Protein AF-S0FPJ9-F1 (afdb_monomer_lite)

Structure (mmCIF, N/CA/C/O backbone):
data_AF-S0FPJ9-F1
#
_entry.id   AF-S0FPJ9-F1
#
loop_
_atom_site.group_PDB
_atom_site.id
_atom_site.type_symbol
_atom_site.label_atom_id
_atom_site.label_alt_id
_atom_site.label_comp_id
_atom_site.label_asym_id
_atom_site.label_entity_id
_atom_site.label_seq_id
_atom_site.pdbx_PDB_ins_code
_atom_site.Cartn_x
_atom_site.Cartn_y
_atom_site.Cartn_z
_atom_site.occupancy
_atom_site.B_iso_or_equiv
_atom_site.auth_seq_id
_atom_site.auth_comp_id
_atom_site.auth_asym_id
_atom_site.auth_atom_id
_atom_site.pdbx_PDB_model_num
ATOM 1 N N . ARG A 1 1 ? 15.815 -0.126 -10.122 1.00 85.94 1 ARG A N 1
ATOM 2 C CA . ARG A 1 1 ? 17.020 -0.780 -10.699 1.00 85.94 1 ARG A CA 1
ATOM 3 C C . ARG A 1 1 ? 17.253 -2.158 -10.065 1.00 85.94 1 ARG A C 1
ATOM 5 O O . ARG A 1 1 ? 18.288 -2.383 -9.456 1.00 85.94 1 ARG A O 1
ATOM 12 N N . PHE A 1 2 ? 16.293 -3.081 -10.162 1.00 87.12 2 PHE A N 1
ATOM 13 C CA . PHE A 1 2 ? 16.368 -4.332 -9.394 1.00 87.12 2 PHE A CA 1
ATOM 14 C C . PHE A 1 2 ? 17.551 -5.227 -9.775 1.00 87.12 2 PHE A C 1
ATOM 16 O O . PHE A 1 2 ? 18.169 -5.790 -8.880 1.00 87.12 2 PHE A O 1
ATOM 23 N N . ASP A 1 3 ? 17.928 -5.298 -11.054 1.00 86.50 3 ASP A N 1
ATOM 24 C CA . ASP A 1 3 ? 19.054 -6.132 -11.501 1.00 86.50 3 ASP A CA 1
ATOM 25 C C . ASP A 1 3 ? 20.390 -5.681 -10.903 1.00 86.50 3 ASP A C 1
ATOM 27 O O . ASP A 1 3 ? 21.065 -6.471 -10.243 1.00 86.50 3 ASP A O 1
ATOM 31 N N . ASP A 1 4 ? 20.720 -4.391 -11.040 1.00 86.88 4 ASP A N 1
ATOM 32 C CA . ASP A 1 4 ? 21.926 -3.815 -10.434 1.00 86.88 4 ASP A CA 1
ATOM 33 C C . ASP A 1 4 ? 21.906 -3.990 -8.904 1.00 86.88 4 ASP A C 1
ATOM 35 O O . ASP A 1 4 ? 22.907 -4.377 -8.302 1.00 86.88 4 ASP A O 1
ATOM 39 N N . SER A 1 5 ? 20.759 -3.738 -8.257 1.00 90.38 5 SER A N 1
ATOM 40 C CA . SER A 1 5 ? 20.622 -3.892 -6.805 1.00 90.38 5 SER A CA 1
ATOM 41 C C . SER A 1 5 ? 20.847 -5.337 -6.359 1.00 90.38 5 SER A C 1
ATOM 43 O O . SER A 1 5 ? 21.594 -5.559 -5.408 1.00 90.38 5 SER A O 1
ATOM 45 N N . LYS A 1 6 ? 20.266 -6.329 -7.047 1.00 91.06 6 LYS A N 1
ATOM 46 C CA . LYS A 1 6 ? 20.483 -7.753 -6.741 1.00 91.06 6 LYS A CA 1
ATOM 47 C C . LYS A 1 6 ? 21.950 -8.127 -6.860 1.00 91.06 6 LYS A C 1
ATOM 49 O O . LYS A 1 6 ? 22.464 -8.803 -5.969 1.00 91.06 6 LYS A O 1
ATOM 54 N N . GLU A 1 7 ? 22.617 -7.696 -7.929 1.00 88.88 7 GLU A N 1
ATOM 55 C CA . GLU A 1 7 ? 24.038 -7.973 -8.142 1.00 88.88 7 GLU A CA 1
ATOM 56 C C . GLU A 1 7 ? 24.876 -7.422 -6.980 1.00 88.88 7 GLU A C 1
ATOM 58 O O . GLU A 1 7 ? 25.630 -8.166 -6.348 1.00 88.88 7 GLU A O 1
ATOM 63 N N . GLN A 1 8 ? 24.687 -6.144 -6.639 1.00 89.38 8 GLN A N 1
ATOM 64 C CA . GLN A 1 8 ? 25.440 -5.486 -5.570 1.00 89.38 8 GLN A CA 1
ATOM 65 C C . GLN A 1 8 ? 25.168 -6.110 -4.196 1.00 89.38 8 GLN A C 1
ATOM 67 O O . GLN A 1 8 ? 26.111 -6.413 -3.466 1.00 89.38 8 GLN A O 1
ATOM 72 N N . LEU A 1 9 ? 23.902 -6.364 -3.852 1.00 90.00 9 LEU A N 1
ATOM 73 C CA . LEU A 1 9 ? 23.528 -6.959 -2.564 1.00 90.00 9 LEU A CA 1
ATOM 74 C C . LEU A 1 9 ? 24.013 -8.407 -2.442 1.00 90.00 9 LEU A C 1
ATOM 76 O O . LEU A 1 9 ? 24.530 -8.804 -1.399 1.00 90.00 9 LEU A O 1
ATOM 80 N N . THR A 1 10 ? 23.921 -9.187 -3.518 1.00 87.94 10 THR A N 1
ATOM 81 C CA . THR A 1 10 ? 24.431 -10.564 -3.535 1.00 87.94 10 THR A CA 1
ATOM 82 C C . THR A 1 10 ? 25.951 -10.585 -3.387 1.00 87.94 10 THR A C 1
ATOM 84 O O . THR A 1 10 ? 26.489 -11.404 -2.640 1.00 87.94 10 THR A O 1
ATOM 87 N N . ASN A 1 11 ? 26.661 -9.679 -4.065 1.00 88.12 11 ASN A N 1
ATOM 88 C CA . ASN A 1 11 ? 28.111 -9.557 -3.935 1.00 88.12 11 ASN A CA 1
ATOM 89 C C . ASN A 1 11 ? 28.515 -9.101 -2.528 1.00 88.12 11 ASN A C 1
ATOM 91 O O . ASN A 1 11 ? 29.448 -9.670 -1.960 1.00 88.12 11 ASN A O 1
ATOM 95 N N . LEU A 1 12 ? 27.780 -8.154 -1.936 1.00 87.56 12 LEU A N 1
ATOM 96 C CA . LEU A 1 12 ? 27.973 -7.712 -0.554 1.00 87.56 12 LEU A CA 1
ATOM 97 C C . LEU A 1 12 ? 27.870 -8.889 0.425 1.00 87.56 12 LEU A C 1
ATOM 99 O O . LEU A 1 12 ? 28.758 -9.069 1.257 1.00 87.56 12 LEU A O 1
ATOM 103 N N . LEU A 1 13 ? 26.841 -9.731 0.282 1.00 87.06 13 LEU A N 1
ATOM 104 C CA . LEU A 1 13 ? 26.655 -10.920 1.119 1.00 87.06 13 LEU A CA 1
ATOM 105 C C . LEU A 1 13 ? 27.760 -11.966 0.904 1.00 87.06 13 LEU A C 1
ATOM 107 O O . LEU A 1 13 ? 28.307 -12.492 1.873 1.00 87.06 13 LEU A O 1
ATOM 111 N N . LYS A 1 14 ? 28.161 -12.227 -0.348 1.00 86.94 14 LYS A N 1
ATOM 112 C CA . LYS A 1 14 ? 29.269 -13.151 -0.674 1.00 86.94 14 LYS A CA 1
ATOM 113 C C . LYS A 1 14 ? 30.615 -12.681 -0.125 1.00 86.94 14 LYS A C 1
ATOM 115 O O . LYS A 1 14 ? 31.466 -13.494 0.224 1.00 86.94 14 LYS A O 1
ATOM 120 N N . MET A 1 15 ? 30.826 -11.369 -0.080 1.00 85.75 15 MET A N 1
ATOM 121 C CA . MET A 1 15 ? 32.087 -10.746 0.317 1.00 85.75 15 MET A CA 1
ATOM 122 C C . MET A 1 15 ? 32.017 -10.145 1.722 1.00 85.75 15 MET A C 1
ATOM 124 O O . MET A 1 15 ? 32.884 -9.353 2.077 1.00 85.75 15 MET A O 1
ATOM 128 N N . LYS A 1 16 ? 31.035 -10.542 2.538 1.00 80.44 16 LYS A N 1
ATOM 129 C CA . LYS A 1 16 ? 30.764 -9.977 3.866 1.00 80.44 16 LYS A CA 1
ATOM 130 C C . LYS A 1 16 ? 32.000 -9.875 4.765 1.00 80.44 16 LYS A C 1
ATOM 132 O O . LYS A 1 16 ? 32.206 -8.849 5.401 1.00 80.44 16 LYS A O 1
ATOM 137 N N . ASN A 1 17 ? 32.882 -10.875 4.732 1.00 80.38 17 ASN A N 1
ATOM 138 C CA . ASN A 1 17 ? 34.133 -10.890 5.505 1.00 80.38 17 ASN A CA 1
ATOM 139 C C . ASN A 1 17 ? 35.120 -9.769 5.129 1.00 80.38 17 ASN A C 1
ATOM 141 O O . ASN A 1 17 ? 36.056 -9.511 5.876 1.00 80.38 17 ASN A O 1
ATOM 145 N N . LYS A 1 18 ? 34.951 -9.116 3.972 1.00 81.31 18 LYS A N 1
ATOM 146 C CA . LYS A 1 18 ? 35.754 -7.954 3.558 1.00 81.31 18 LYS A CA 1
ATOM 147 C C . LYS A 1 18 ? 35.221 -6.635 4.119 1.00 81.31 18 LYS A C 1
ATOM 149 O O . LYS A 1 18 ? 35.935 -5.638 4.086 1.00 81.31 18 LYS A O 1
ATOM 154 N N . TYR A 1 19 ? 33.993 -6.622 4.630 1.00 74.62 19 TYR A N 1
ATOM 155 C CA . TYR A 1 19 ? 33.315 -5.437 5.144 1.00 74.62 19 TYR A CA 1
ATOM 156 C C . TYR A 1 19 ? 33.194 -5.524 6.668 1.00 74.62 19 TYR A C 1
ATOM 158 O O . TYR A 1 19 ? 32.099 -5.611 7.207 1.00 74.62 19 TYR A O 1
ATOM 166 N N . THR A 1 20 ? 34.332 -5.541 7.369 1.00 67.31 20 THR A N 1
ATOM 167 C CA . THR A 1 20 ? 34.390 -5.666 8.841 1.00 67.31 20 THR A CA 1
ATOM 168 C C . THR A 1 20 ? 34.257 -4.335 9.579 1.00 67.31 20 THR A C 1
ATOM 170 O O . THR A 1 20 ? 34.051 -4.323 10.789 1.00 67.31 20 THR A O 1
ATOM 173 N N . ASN A 1 21 ? 34.403 -3.213 8.869 1.00 68.75 21 ASN A N 1
ATOM 174 C CA . ASN A 1 21 ? 34.323 -1.871 9.436 1.00 68.75 21 ASN A CA 1
ATOM 175 C C . ASN A 1 21 ? 32.961 -1.265 9.090 1.00 68.75 21 ASN A C 1
ATOM 177 O O . ASN A 1 21 ? 32.710 -0.904 7.939 1.00 68.75 21 ASN A O 1
ATOM 181 N N . PHE A 1 22 ? 32.084 -1.157 10.084 1.00 65.31 22 PHE A N 1
ATOM 182 C CA . PHE A 1 22 ? 30.725 -0.646 9.914 1.00 65.31 22 PHE A CA 1
ATOM 183 C C . PHE A 1 22 ? 30.624 0.784 10.452 1.00 65.31 22 PHE A C 1
ATOM 185 O O . PHE A 1 22 ? 31.100 1.072 11.545 1.00 65.31 22 PHE A O 1
ATOM 192 N N . VAL A 1 23 ? 29.970 1.676 9.703 1.00 62.06 23 VAL A N 1
ATOM 193 C CA . VAL A 1 23 ? 29.771 3.084 10.110 1.00 62.06 23 VAL A CA 1
ATOM 194 C C . VAL A 1 23 ? 28.515 3.268 10.977 1.00 62.06 23 VAL A C 1
ATOM 196 O O . VAL A 1 23 ? 28.443 4.217 11.748 1.00 62.06 23 VAL A O 1
ATOM 199 N N . LYS A 1 24 ? 27.514 2.378 10.862 1.00 60.44 24 LYS A N 1
ATOM 200 C CA . LYS A 1 24 ? 26.220 2.501 11.567 1.00 60.44 24 LYS A CA 1
ATOM 201 C C . LYS A 1 24 ? 25.949 1.384 12.576 1.00 60.44 24 LYS A C 1
ATOM 203 O O . LYS A 1 24 ? 25.737 1.669 13.744 1.00 60.44 24 LYS A O 1
ATOM 208 N N . SER A 1 25 ? 25.914 0.131 12.132 1.00 66.62 25 SER A N 1
ATOM 209 C CA . SER A 1 25 ? 25.712 -1.043 12.991 1.00 66.62 25 SER A CA 1
ATOM 210 C C . SER A 1 25 ? 26.275 -2.280 12.293 1.00 66.62 25 SER A C 1
ATOM 212 O O . SER A 1 25 ? 26.217 -2.364 11.062 1.00 66.62 25 SER A O 1
ATOM 214 N N . SER A 1 26 ? 26.799 -3.227 13.071 1.00 61.84 26 SER A N 1
ATOM 215 C CA . SER A 1 26 ? 27.204 -4.559 12.603 1.00 61.84 26 SER A CA 1
ATOM 216 C C . SER A 1 26 ? 26.062 -5.310 11.920 1.00 61.84 26 SER A C 1
ATOM 218 O O . SER A 1 26 ? 26.280 -6.022 10.942 1.00 61.84 26 SER A O 1
ATOM 220 N N . ASP A 1 27 ? 24.832 -5.086 12.381 1.00 66.56 27 ASP A N 1
ATOM 221 C CA . ASP A 1 27 ? 23.659 -5.860 11.965 1.00 66.56 27 ASP A CA 1
ATOM 222 C C . ASP A 1 27 ? 23.122 -5.382 10.611 1.00 66.56 27 ASP A C 1
ATOM 224 O O . ASP A 1 27 ? 22.272 -6.023 9.994 1.00 66.56 27 ASP A O 1
ATOM 228 N N . PHE A 1 28 ? 23.649 -4.262 10.101 1.00 76.75 28 PHE A N 1
ATOM 229 C CA . PHE A 1 28 ? 23.242 -3.706 8.817 1.00 76.75 28 PHE A CA 1
ATOM 230 C C . PHE A 1 28 ? 23.439 -4.712 7.677 1.00 76.75 28 PHE A C 1
ATOM 232 O O . PHE A 1 28 ? 22.549 -4.845 6.845 1.00 76.75 28 PHE A O 1
ATOM 239 N N . ILE A 1 29 ? 24.555 -5.454 7.650 1.00 79.25 29 ILE A N 1
ATOM 240 C CA . ILE A 1 29 ? 24.802 -6.457 6.596 1.00 79.25 29 ILE A CA 1
ATOM 241 C C . ILE A 1 29 ? 23.935 -7.714 6.786 1.00 79.25 29 ILE A C 1
ATOM 243 O O . ILE A 1 29 ? 23.590 -8.368 5.805 1.00 79.25 29 ILE A O 1
ATOM 247 N N . GLU A 1 30 ? 23.549 -8.034 8.020 1.00 80.25 30 GLU A N 1
ATOM 248 C CA . GLU A 1 30 ? 22.731 -9.215 8.342 1.00 80.25 30 GLU A CA 1
ATOM 249 C C . GLU A 1 30 ? 21.243 -9.012 8.058 1.00 80.25 30 GLU A C 1
ATOM 251 O O . GLU A 1 30 ? 20.513 -9.976 7.843 1.00 80.25 30 GLU A O 1
ATOM 256 N N . LEU A 1 31 ? 20.780 -7.760 8.057 1.00 86.88 31 LEU A N 1
ATOM 257 C CA . LEU A 1 31 ? 19.359 -7.436 7.949 1.00 86.88 31 LEU A CA 1
ATOM 258 C C . LEU A 1 31 ? 19.025 -6.760 6.619 1.00 86.88 31 LEU A C 1
ATOM 260 O O . LEU A 1 31 ? 18.153 -7.221 5.882 1.00 86.88 31 LEU A O 1
ATOM 264 N N . TYR A 1 32 ? 19.721 -5.670 6.284 1.00 88.94 32 TYR A N 1
ATOM 265 C CA . TYR A 1 32 ? 19.311 -4.793 5.187 1.00 88.94 32 TYR A CA 1
ATOM 266 C C . TYR A 1 32 ? 19.388 -5.463 3.803 1.00 88.94 32 TYR A C 1
ATOM 268 O O . TYR A 1 32 ? 18.401 -5.388 3.068 1.00 88.94 32 TYR A O 1
ATOM 276 N N . PRO A 1 33 ? 20.477 -6.168 3.427 1.00 91.50 33 PRO A N 1
ATOM 277 C CA . PRO A 1 33 ? 20.543 -6.835 2.131 1.00 91.50 33 PRO A CA 1
ATOM 278 C C . PRO A 1 33 ? 19.451 -7.881 1.947 1.00 91.50 33 PRO A C 1
ATOM 280 O O . PRO A 1 33 ? 18.825 -7.916 0.892 1.00 91.50 33 PRO A O 1
ATOM 283 N N . TYR A 1 34 ? 19.187 -8.690 2.975 1.00 94.38 34 TYR A N 1
ATOM 284 C CA . TYR A 1 34 ? 18.140 -9.707 2.927 1.00 94.38 34 TYR A CA 1
ATOM 285 C C . TYR A 1 34 ? 16.752 -9.076 2.837 1.00 94.38 34 TYR A C 1
ATOM 287 O O . TYR A 1 34 ? 15.960 -9.502 2.005 1.00 94.38 34 TYR A O 1
ATOM 295 N N . MET A 1 35 ? 16.468 -8.013 3.597 1.00 94.69 35 MET A N 1
ATOM 296 C CA . MET A 1 35 ? 15.201 -7.283 3.477 1.00 94.69 35 MET A CA 1
ATOM 297 C C . MET A 1 35 ? 14.961 -6.802 2.040 1.00 94.69 35 MET A C 1
ATOM 299 O O . MET A 1 35 ? 13.911 -7.066 1.455 1.00 94.69 35 MET A O 1
ATOM 303 N N . VAL A 1 36 ? 15.948 -6.122 1.448 1.00 94.12 36 VAL A N 1
ATOM 304 C CA . VAL A 1 36 ? 15.812 -5.565 0.095 1.00 94.12 36 VAL A CA 1
ATOM 305 C C . VAL A 1 36 ? 15.731 -6.672 -0.957 1.00 94.12 36 VAL A C 1
ATOM 307 O O . VAL A 1 36 ? 14.909 -6.581 -1.866 1.00 94.12 36 VAL A O 1
ATOM 310 N N . LEU A 1 37 ? 16.530 -7.737 -0.835 1.00 95.38 37 LEU A N 1
ATOM 311 C CA . LEU A 1 37 ? 16.436 -8.898 -1.724 1.00 95.38 37 LEU A CA 1
ATOM 312 C C . LEU A 1 37 ? 15.064 -9.572 -1.627 1.00 95.38 37 LEU A C 1
ATOM 314 O O . LEU A 1 37 ? 14.504 -9.925 -2.660 1.00 95.38 37 LEU A O 1
ATOM 318 N N . GLY A 1 38 ? 14.506 -9.700 -0.420 1.00 96.06 38 GLY A N 1
ATOM 319 C CA . GLY A 1 38 ? 13.158 -10.223 -0.204 1.00 96.06 38 GLY A CA 1
ATOM 320 C C . GLY A 1 38 ? 12.105 -9.434 -0.980 1.00 96.06 38 GLY A C 1
ATOM 321 O O . GLY A 1 38 ? 11.356 -10.022 -1.755 1.00 96.06 38 GLY A O 1
ATOM 322 N N . LEU A 1 39 ? 12.127 -8.103 -0.858 1.00 95.06 39 LEU A N 1
ATOM 323 C CA . LEU A 1 39 ? 11.220 -7.204 -1.584 1.00 95.06 39 LEU A CA 1
ATOM 324 C C . LEU A 1 39 ? 11.393 -7.292 -3.108 1.00 95.06 39 LEU A C 1
ATOM 326 O O . LEU A 1 39 ? 10.408 -7.261 -3.845 1.00 95.06 39 LEU A O 1
ATOM 330 N N . ILE A 1 40 ? 12.634 -7.401 -3.597 1.00 94.06 40 ILE A N 1
ATOM 331 C CA . ILE A 1 40 ? 12.892 -7.554 -5.035 1.00 94.06 40 ILE A CA 1
ATOM 332 C C . ILE A 1 40 ? 12.321 -8.883 -5.540 1.00 94.06 40 ILE A C 1
ATOM 334 O O . ILE A 1 40 ? 11.598 -8.889 -6.534 1.00 94.06 40 ILE A O 1
ATOM 338 N N . TYR A 1 41 ? 12.610 -9.996 -4.860 1.00 95.19 41 TYR A N 1
ATOM 339 C CA . TYR A 1 41 ? 12.111 -11.310 -5.268 1.00 95.19 41 TYR A CA 1
ATOM 340 C C . TYR A 1 41 ? 10.586 -11.405 -5.186 1.00 95.19 41 TYR A C 1
ATOM 342 O O . TYR A 1 41 ? 9.977 -12.010 -6.064 1.00 95.19 41 TYR A O 1
ATOM 350 N N . GLU A 1 42 ? 9.959 -10.759 -4.200 1.00 93.25 42 GLU A N 1
ATOM 351 C CA . GLU A 1 42 ? 8.500 -10.664 -4.117 1.00 93.25 42 GLU A CA 1
ATOM 352 C C . GLU A 1 42 ? 7.921 -9.941 -5.340 1.00 93.25 42 GLU A C 1
ATOM 354 O O . GLU A 1 42 ? 6.993 -10.442 -5.976 1.00 93.25 42 GLU A O 1
ATOM 359 N N . LYS A 1 43 ? 8.500 -8.795 -5.725 1.00 88.31 43 LYS A N 1
ATOM 360 C CA . LYS A 1 43 ? 8.082 -8.060 -6.930 1.00 88.31 43 LYS A CA 1
ATOM 361 C C . LYS A 1 43 ? 8.267 -8.878 -8.209 1.00 88.31 43 LYS A C 1
ATOM 363 O O . LYS A 1 43 ? 7.442 -8.773 -9.111 1.00 88.31 43 LYS A O 1
ATOM 368 N N . GLU A 1 44 ? 9.303 -9.709 -8.269 1.00 88.12 44 GLU A N 1
ATOM 369 C CA . GLU A 1 44 ? 9.586 -10.624 -9.384 1.00 88.12 44 GLU A CA 1
ATOM 370 C C . GLU A 1 44 ? 8.770 -11.931 -9.342 1.00 88.12 44 GLU A C 1
ATOM 372 O O . GLU A 1 44 ? 8.967 -12.791 -10.197 1.00 88.12 44 GLU A O 1
ATOM 377 N N . GLN A 1 45 ? 7.849 -12.085 -8.380 1.00 90.38 45 GLN A N 1
ATOM 378 C CA . GLN A 1 45 ? 7.036 -13.292 -8.161 1.00 90.38 45 GLN A CA 1
ATOM 379 C C . GLN A 1 45 ? 7.840 -14.557 -7.793 1.00 90.38 45 GLN A C 1
ATOM 381 O O . GLN A 1 45 ? 7.293 -15.660 -7.772 1.00 90.38 45 GLN A O 1
ATOM 386 N N . ASP A 1 46 ? 9.116 -14.424 -7.417 1.00 94.44 46 ASP A N 1
ATOM 387 C CA . ASP A 1 46 ? 9.912 -15.514 -6.835 1.00 94.44 46 ASP A CA 1
ATOM 388 C C . ASP A 1 46 ? 9.641 -15.594 -5.321 1.00 94.44 46 ASP A C 1
ATOM 390 O O . ASP A 1 46 ? 10.466 -15.236 -4.471 1.00 94.44 46 ASP A O 1
ATOM 394 N N . LEU A 1 47 ? 8.424 -16.033 -4.981 1.00 95.12 47 LEU A N 1
ATOM 395 C CA . LEU A 1 47 ? 7.920 -16.046 -3.604 1.00 95.12 47 LEU A CA 1
ATOM 396 C C . LEU A 1 47 ? 8.768 -16.928 -2.679 1.00 95.12 47 LEU A C 1
ATOM 398 O O . LEU A 1 47 ? 8.943 -16.600 -1.508 1.00 95.12 47 LEU A O 1
ATOM 402 N N . THR A 1 48 ? 9.348 -18.016 -3.192 1.00 94.06 48 THR A N 1
ATOM 403 C CA . THR A 1 48 ? 10.220 -18.897 -2.404 1.00 94.06 48 THR A CA 1
ATOM 404 C C . THR A 1 48 ? 11.472 -18.161 -1.938 1.00 94.06 48 THR A C 1
ATOM 406 O O . THR A 1 48 ? 11.809 -18.211 -0.749 1.00 94.06 48 THR A O 1
ATOM 409 N N . LYS A 1 49 ? 12.157 -17.435 -2.835 1.00 95.88 49 LYS A N 1
ATOM 410 C CA . LYS A 1 49 ? 13.314 -16.628 -2.427 1.00 95.88 49 LYS A CA 1
ATOM 411 C C . LYS A 1 49 ? 12.902 -15.454 -1.553 1.00 95.88 49 LYS A C 1
ATOM 413 O O . LYS A 1 49 ? 13.632 -15.150 -0.609 1.00 95.88 49 LYS A O 1
ATOM 418 N N . ALA A 1 50 ? 11.758 -14.826 -1.817 1.00 97.06 50 ALA A N 1
ATOM 419 C CA . ALA A 1 50 ? 11.245 -13.751 -0.972 1.00 97.06 50 ALA A CA 1
ATOM 420 C C . ALA A 1 50 ? 11.059 -14.221 0.481 1.00 97.06 50 ALA A C 1
ATOM 422 O O . ALA A 1 50 ? 11.672 -13.666 1.396 1.00 97.06 50 ALA A O 1
ATOM 423 N N . VAL A 1 51 ? 10.327 -15.324 0.678 1.00 95.19 51 VAL A N 1
ATOM 424 C CA . VAL A 1 51 ? 10.107 -15.958 1.989 1.00 95.19 51 VAL A CA 1
ATOM 425 C C . VAL A 1 51 ? 11.429 -16.313 2.664 1.00 95.19 51 VAL A C 1
ATOM 427 O O . VAL A 1 51 ? 11.625 -15.976 3.831 1.00 95.19 51 VAL A O 1
ATOM 430 N N . SER A 1 52 ? 12.366 -16.934 1.939 1.00 94.88 52 SER A N 1
ATOM 431 C CA . SER A 1 52 ? 13.674 -17.294 2.499 1.00 94.88 52 SER A CA 1
ATOM 432 C C . SER A 1 52 ? 14.454 -16.076 3.008 1.00 94.88 52 SER A C 1
ATOM 434 O O . SER A 1 52 ? 15.129 -16.173 4.033 1.00 94.88 52 SER A O 1
ATOM 436 N N . ASN A 1 53 ? 14.385 -14.943 2.306 1.00 96.12 53 ASN A N 1
ATOM 437 C CA . ASN A 1 53 ? 15.077 -13.719 2.703 1.00 96.12 53 ASN A CA 1
ATOM 438 C C . ASN A 1 53 ? 14.407 -13.060 3.918 1.00 96.12 53 ASN A C 1
ATOM 440 O O . ASN A 1 53 ? 15.100 -12.711 4.873 1.00 96.12 53 ASN A O 1
ATOM 444 N N . PHE A 1 54 ? 13.074 -12.950 3.941 1.00 96.06 54 PHE A N 1
ATOM 445 C CA . PHE A 1 54 ? 12.361 -12.406 5.104 1.00 96.06 54 PHE A CA 1
ATOM 446 C C . PHE A 1 54 ? 12.536 -13.280 6.351 1.00 96.06 54 PHE A C 1
ATOM 448 O O . PHE A 1 54 ? 12.780 -12.757 7.438 1.00 96.06 54 PHE A O 1
ATOM 455 N N . ALA A 1 55 ? 12.514 -14.607 6.200 1.00 93.12 55 ALA A N 1
ATOM 456 C CA . ALA A 1 55 ? 12.813 -15.531 7.291 1.00 93.12 55 ALA A CA 1
ATOM 457 C C . ALA A 1 55 ? 14.240 -15.338 7.836 1.00 93.12 55 ALA A C 1
ATOM 459 O O . ALA A 1 55 ? 14.451 -15.416 9.047 1.00 93.12 55 ALA A O 1
ATOM 460 N N . HIS A 1 56 ? 15.215 -15.031 6.970 1.00 92.44 56 HIS A N 1
ATOM 461 C CA . HIS A 1 56 ? 16.576 -14.717 7.406 1.00 92.44 56 HIS A CA 1
ATOM 462 C C . HIS A 1 56 ? 16.627 -13.442 8.256 1.00 92.44 56 HIS A C 1
ATOM 464 O O . HIS A 1 56 ? 17.244 -13.448 9.324 1.00 92.44 56 HIS A O 1
ATOM 470 N N . VAL A 1 57 ? 15.925 -12.380 7.842 1.00 94.00 57 VAL A N 1
ATOM 471 C CA . VAL A 1 57 ? 15.802 -11.153 8.647 1.00 94.00 57 VAL A CA 1
ATOM 472 C C . VAL A 1 57 ? 15.221 -11.480 10.023 1.00 94.00 57 VAL A C 1
ATOM 474 O O . VAL A 1 57 ? 15.817 -11.122 11.037 1.00 94.00 57 VAL A O 1
ATOM 477 N N . LEU A 1 58 ? 14.119 -12.232 10.076 1.00 92.44 58 LEU A N 1
ATOM 478 C CA . LEU A 1 58 ? 13.443 -12.573 11.332 1.00 92.44 58 LEU A CA 1
ATOM 479 C C . LEU A 1 58 ? 14.256 -13.507 12.234 1.00 92.44 58 LEU A C 1
ATOM 481 O O . LEU A 1 58 ? 14.106 -13.466 13.453 1.00 92.44 58 LEU A O 1
ATOM 485 N N . SER A 1 59 ? 15.151 -14.319 11.668 1.00 90.00 59 SER A N 1
ATOM 486 C CA . SER A 1 59 ? 16.065 -15.143 12.466 1.00 90.00 59 SER A CA 1
ATOM 487 C C . SER A 1 59 ? 17.060 -14.306 13.283 1.00 90.00 59 SER A C 1
ATOM 489 O O . SER A 1 59 ? 17.434 -14.718 14.381 1.00 90.00 59 SER A O 1
ATOM 491 N N . ASN A 1 60 ? 17.417 -13.116 12.782 1.00 88.75 60 ASN A N 1
ATOM 492 C CA . ASN A 1 60 ? 18.326 -12.168 13.428 1.00 88.75 60 ASN A CA 1
ATOM 493 C C . ASN A 1 60 ? 17.575 -11.096 14.242 1.00 88.75 60 ASN A C 1
ATOM 495 O O . ASN A 1 60 ? 18.023 -10.717 15.320 1.00 88.75 60 ASN A O 1
ATOM 499 N N . ASN A 1 61 ? 16.415 -10.636 13.762 1.00 89.19 61 ASN A N 1
ATOM 500 C CA . ASN A 1 61 ? 15.538 -9.689 14.450 1.00 89.19 61 ASN A CA 1
ATOM 501 C C . ASN A 1 61 ? 14.071 -10.136 14.355 1.00 89.19 61 ASN A C 1
ATOM 503 O O . ASN A 1 61 ? 13.351 -9.783 13.422 1.00 89.19 61 ASN A O 1
ATOM 507 N N . ARG A 1 62 ? 13.609 -10.884 15.361 1.00 88.75 62 ARG A N 1
ATOM 508 C CA . ARG A 1 62 ? 12.246 -11.451 15.402 1.00 88.75 62 ARG A CA 1
ATOM 509 C C . ARG A 1 62 ? 11.136 -10.409 15.503 1.00 88.75 62 ARG A C 1
ATOM 511 O O . ARG A 1 62 ? 9.983 -10.741 15.252 1.00 88.75 62 ARG A O 1
ATOM 518 N N . ASN A 1 63 ? 11.482 -9.179 15.873 1.00 87.69 63 ASN A N 1
ATOM 519 C CA . ASN A 1 63 ? 10.531 -8.095 16.099 1.00 87.69 63 ASN A CA 1
ATOM 520 C C . ASN A 1 63 ? 10.464 -7.145 14.890 1.00 87.69 63 ASN A C 1
ATOM 522 O O . ASN A 1 63 ? 9.848 -6.082 14.974 1.00 87.69 63 ASN A O 1
ATOM 526 N N . ASP A 1 64 ? 11.103 -7.493 13.764 1.00 91.44 64 ASP A N 1
ATOM 527 C CA . ASP A 1 64 ? 11.057 -6.679 12.553 1.00 91.44 64 ASP A CA 1
ATOM 528 C C . ASP A 1 64 ? 9.650 -6.702 11.935 1.00 91.44 64 ASP A C 1
ATOM 530 O O . ASP A 1 64 ? 9.198 -7.701 11.360 1.00 91.44 64 ASP A O 1
ATOM 534 N N . PHE A 1 65 ? 8.946 -5.576 12.067 1.00 92.50 65 PHE A N 1
ATOM 535 C CA . PHE A 1 65 ? 7.581 -5.420 11.573 1.00 92.50 65 PHE A CA 1
ATOM 536 C C . PHE A 1 65 ? 7.497 -5.594 10.054 1.00 92.50 65 PHE A C 1
ATOM 538 O O . PHE A 1 65 ? 6.580 -6.254 9.575 1.00 92.50 65 PHE A O 1
ATOM 545 N N . SER A 1 66 ? 8.448 -5.040 9.290 1.00 94.19 66 SER A N 1
ATOM 546 C CA . SER A 1 66 ? 8.414 -5.120 7.824 1.00 94.19 66 SER A CA 1
ATOM 547 C C . SER A 1 66 ? 8.629 -6.549 7.340 1.00 94.19 66 SER A C 1
ATOM 549 O O . SER A 1 66 ? 7.889 -7.015 6.477 1.00 94.19 66 SER A O 1
ATOM 551 N N . ALA A 1 67 ? 9.597 -7.275 7.900 1.00 95.62 67 ALA A N 1
ATOM 552 C CA . ALA A 1 67 ? 9.839 -8.660 7.506 1.00 95.62 67 ALA A CA 1
ATOM 553 C C . ALA A 1 67 ? 8.655 -9.553 7.888 1.00 95.62 67 ALA A C 1
ATOM 555 O O . ALA A 1 67 ? 8.238 -10.383 7.084 1.00 95.62 67 ALA A O 1
ATOM 556 N N . THR A 1 68 ? 8.076 -9.341 9.075 1.00 95.88 68 THR A N 1
ATOM 557 C CA . THR A 1 68 ? 6.877 -10.066 9.519 1.00 95.88 68 THR A CA 1
ATOM 558 C C . THR A 1 68 ? 5.693 -9.777 8.599 1.00 95.88 68 THR A C 1
ATOM 560 O O . THR A 1 68 ? 5.032 -10.706 8.144 1.00 95.88 68 THR A O 1
ATOM 563 N N . TYR A 1 69 ? 5.451 -8.503 8.277 1.00 96.06 69 TYR A N 1
ATOM 564 C CA . TYR A 1 69 ? 4.381 -8.083 7.378 1.00 96.06 69 TYR A CA 1
ATOM 565 C C . TYR A 1 69 ? 4.506 -8.742 6.001 1.00 96.06 69 TYR A C 1
ATOM 567 O O . TYR A 1 69 ? 3.561 -9.389 5.552 1.00 96.06 69 TYR A O 1
ATOM 575 N N . ASN A 1 70 ? 5.671 -8.630 5.352 1.00 96.94 70 ASN A N 1
ATOM 576 C CA . ASN A 1 70 ? 5.858 -9.184 4.009 1.00 96.94 70 ASN A CA 1
ATOM 577 C C . ASN A 1 70 ? 5.781 -10.718 4.019 1.00 96.94 70 ASN A C 1
ATOM 579 O O . ASN A 1 70 ? 5.147 -11.311 3.148 1.00 96.94 70 ASN A O 1
ATOM 583 N N . LEU A 1 71 ? 6.342 -11.374 5.041 1.00 96.44 71 LEU A N 1
ATOM 584 C CA . LEU A 1 71 ? 6.232 -12.822 5.192 1.00 96.44 71 LEU A CA 1
ATOM 585 C C . LEU A 1 71 ? 4.769 -13.271 5.340 1.00 96.44 71 LEU A C 1
ATOM 587 O O . LEU A 1 71 ? 4.324 -14.148 4.602 1.00 96.44 71 LEU A O 1
ATOM 591 N N . LEU A 1 72 ? 4.006 -12.661 6.253 1.00 96.44 72 LEU A N 1
ATOM 592 C CA . LEU A 1 72 ? 2.604 -13.026 6.486 1.00 96.44 72 LEU A CA 1
ATOM 593 C C . LEU A 1 72 ? 1.692 -12.661 5.312 1.00 96.44 72 LEU A C 1
ATOM 595 O O . LEU A 1 72 ? 0.751 -13.405 5.036 1.00 96.44 72 LEU A O 1
ATOM 599 N N . SER A 1 73 ? 1.988 -11.575 4.595 1.00 94.94 73 SER A N 1
ATOM 600 C CA . SER A 1 73 ? 1.309 -11.195 3.351 1.00 94.94 73 SER A CA 1
ATOM 601 C C . SER A 1 73 ? 1.470 -12.264 2.265 1.00 94.94 73 SER A C 1
ATOM 603 O O . SER A 1 73 ? 0.495 -12.624 1.605 1.00 94.94 73 SER A O 1
ATOM 605 N N . ILE A 1 74 ? 2.675 -12.829 2.105 1.00 95.19 74 ILE A N 1
ATOM 606 C CA . ILE A 1 74 ? 2.919 -13.915 1.144 1.00 95.19 74 ILE A CA 1
ATOM 607 C C . ILE A 1 74 ? 2.227 -15.205 1.598 1.00 95.19 74 ILE A C 1
ATOM 609 O O . ILE A 1 74 ? 1.507 -15.829 0.815 1.00 95.19 74 ILE A O 1
ATOM 613 N N . LEU A 1 75 ? 2.418 -15.604 2.859 1.00 95.44 75 LEU A N 1
ATOM 614 C CA . LEU A 1 75 ? 1.873 -16.866 3.363 1.00 95.44 75 LEU A CA 1
ATOM 615 C C . LEU A 1 75 ? 0.338 -16.863 3.377 1.00 95.44 75 LEU A C 1
ATOM 617 O O . LEU A 1 75 ? -0.266 -17.846 2.963 1.00 95.44 75 LEU A O 1
ATOM 621 N N . SER A 1 76 ? -0.309 -15.753 3.743 1.00 94.94 76 SER A N 1
ATOM 622 C CA . SER A 1 76 ? -1.782 -15.669 3.793 1.00 94.94 76 SER A CA 1
ATOM 623 C C . SER A 1 76 ? -2.460 -15.815 2.428 1.00 94.94 76 SER A C 1
ATOM 625 O O . SER A 1 76 ? -3.650 -16.097 2.372 1.00 94.94 76 SER A O 1
ATOM 627 N N . LYS A 1 77 ? -1.722 -15.660 1.321 1.00 91.88 77 LYS A N 1
ATOM 628 C CA . LYS A 1 77 ? -2.245 -15.887 -0.037 1.00 91.88 77 LYS A CA 1
ATOM 629 C C . LYS A 1 77 ? -2.282 -17.363 -0.438 1.00 91.88 77 LYS A C 1
ATOM 631 O O . LYS A 1 77 ? -2.917 -17.694 -1.433 1.00 91.88 77 LYS A O 1
ATOM 636 N N . SER A 1 78 ? -1.550 -18.234 0.260 1.00 90.75 78 SER A N 1
ATOM 637 C CA . SER A 1 78 ? -1.292 -19.610 -0.199 1.00 90.75 78 SER A CA 1
ATOM 638 C C . SER A 1 78 ? -1.318 -20.680 0.895 1.00 90.75 78 SER A C 1
ATOM 640 O O . SER A 1 78 ? -1.299 -21.868 0.578 1.00 90.75 78 SER A O 1
ATOM 642 N N . CYS A 1 79 ? -1.378 -20.291 2.167 1.00 95.12 79 CYS A N 1
ATOM 643 C CA . CYS A 1 79 ? -1.371 -21.188 3.317 1.00 95.12 79 CYS A CA 1
ATOM 644 C C . CYS A 1 79 ? -2.612 -20.979 4.186 1.00 95.12 79 CYS A C 1
ATOM 646 O O . CYS A 1 79 ? -3.177 -19.886 4.235 1.00 95.12 79 CYS A O 1
ATOM 648 N N . SER A 1 80 ? -3.004 -22.027 4.911 1.00 95.81 80 SER A N 1
ATOM 649 C CA . SER A 1 80 ? -4.050 -21.932 5.927 1.00 95.81 80 SER A CA 1
ATOM 650 C C . SER A 1 80 ? -3.567 -21.142 7.151 1.00 95.81 80 SER A C 1
ATOM 652 O O . SER A 1 80 ? -2.368 -21.098 7.446 1.00 95.81 80 SER A O 1
ATOM 654 N N . THR A 1 81 ? -4.498 -20.559 7.910 1.00 96.06 81 THR A N 1
ATOM 655 C CA . THR A 1 81 ? -4.193 -19.893 9.188 1.00 96.06 81 THR A CA 1
ATOM 656 C C . THR A 1 81 ? -3.474 -20.837 10.162 1.00 96.06 81 THR A C 1
ATOM 658 O O . THR A 1 81 ? -2.537 -20.424 10.845 1.00 96.06 81 THR A O 1
ATOM 661 N N . GLU A 1 82 ? -3.854 -22.118 10.190 1.00 96.25 82 GLU A N 1
ATOM 662 C CA . GLU A 1 82 ? -3.219 -23.137 11.035 1.00 96.25 82 GLU A CA 1
ATOM 663 C C . GLU A 1 82 ? -1.745 -23.358 10.662 1.00 96.25 82 GLU A C 1
ATOM 665 O O . GLU A 1 82 ? -0.877 -23.341 11.540 1.00 96.25 82 GLU A O 1
ATOM 670 N N . ASP A 1 83 ? -1.441 -23.497 9.368 1.00 96.31 83 ASP A N 1
ATOM 671 C CA . ASP A 1 83 ? -0.066 -23.677 8.890 1.00 96.31 83 ASP A CA 1
ATOM 672 C C . ASP A 1 83 ? 0.803 -22.453 9.191 1.00 96.31 83 ASP A C 1
ATOM 674 O O . ASP A 1 83 ? 1.961 -22.595 9.597 1.00 96.31 83 ASP A O 1
ATOM 678 N N . ILE A 1 84 ? 0.239 -21.250 9.042 1.00 96.50 84 ILE A N 1
ATOM 679 C CA . ILE A 1 84 ? 0.919 -19.991 9.365 1.00 96.50 84 ILE A CA 1
ATOM 680 C C . ILE A 1 84 ? 1.263 -19.942 10.854 1.00 96.50 84 ILE A C 1
ATOM 682 O O . ILE A 1 84 ? 2.419 -19.703 11.209 1.00 96.50 84 ILE A O 1
ATOM 686 N N . LEU A 1 85 ? 0.294 -20.209 11.734 1.00 95.88 85 LEU A N 1
ATOM 687 C CA . LEU A 1 85 ? 0.518 -20.211 13.182 1.00 95.88 85 LEU A CA 1
ATOM 688 C C . LEU A 1 85 ? 1.557 -21.259 13.582 1.00 95.88 85 LEU A C 1
ATOM 690 O O . LEU A 1 85 ? 2.487 -20.950 14.328 1.00 95.88 85 LEU A O 1
ATOM 694 N N . LYS A 1 86 ? 1.462 -22.472 13.027 1.00 94.94 86 LYS A N 1
ATOM 695 C CA . LYS A 1 86 ? 2.434 -23.543 13.264 1.00 94.94 86 LYS A CA 1
ATOM 696 C C . LYS A 1 86 ? 3.839 -23.135 12.828 1.00 94.94 86 LYS A C 1
ATOM 698 O O . LYS A 1 86 ? 4.790 -23.348 13.578 1.00 94.94 86 LYS A O 1
ATOM 703 N N . PHE A 1 87 ? 3.981 -22.532 11.649 1.00 93.00 87 PHE A N 1
ATOM 704 C CA . PHE A 1 87 ? 5.256 -21.999 11.175 1.00 93.00 87 PHE A CA 1
ATOM 705 C C . PHE A 1 87 ? 5.811 -20.948 12.149 1.00 93.00 87 PHE A C 1
ATOM 707 O O . PHE A 1 87 ? 6.963 -21.044 12.583 1.00 93.00 87 PHE A O 1
ATOM 714 N N . MET A 1 88 ? 4.991 -19.973 12.547 1.00 93.06 88 MET A N 1
ATOM 715 C CA . MET A 1 88 ? 5.406 -18.913 13.469 1.00 93.06 88 MET A CA 1
ATOM 716 C C . MET A 1 88 ? 5.825 -19.456 14.836 1.00 93.06 88 MET A C 1
ATOM 718 O O . MET A 1 88 ? 6.820 -18.990 15.396 1.00 93.06 88 MET A O 1
ATOM 722 N N . ASP A 1 89 ? 5.102 -20.440 15.365 1.00 91.69 89 ASP A N 1
ATOM 723 C CA . ASP A 1 89 ? 5.392 -21.051 16.660 1.00 91.69 89 ASP A CA 1
ATOM 724 C C . ASP A 1 89 ? 6.688 -21.895 16.590 1.00 91.69 89 ASP A C 1
ATOM 726 O O . ASP A 1 89 ? 7.570 -21.737 17.441 1.00 91.69 89 ASP A O 1
ATOM 730 N N . VAL A 1 90 ? 6.886 -22.701 15.532 1.00 91.44 90 VAL A N 1
ATOM 731 C CA . VAL A 1 90 ? 8.127 -23.480 15.298 1.00 91.44 90 VAL A CA 1
ATOM 732 C C . VAL A 1 90 ? 9.358 -22.573 15.228 1.00 91.44 90 VAL A C 1
ATOM 734 O O . VAL A 1 90 ? 10.405 -22.892 15.799 1.00 91.44 90 VAL A O 1
ATOM 737 N N . HIS A 1 91 ? 9.231 -21.417 14.577 1.00 88.50 91 HIS A N 1
ATOM 738 C CA . HIS A 1 91 ? 10.315 -20.443 14.436 1.00 88.50 91 HIS A CA 1
ATOM 739 C C . HIS A 1 91 ? 10.381 -19.412 15.575 1.00 88.50 91 HIS A C 1
ATOM 741 O O . HIS A 1 91 ? 11.228 -18.516 15.539 1.00 88.50 91 HIS A O 1
ATOM 747 N N . LYS A 1 92 ? 9.550 -19.555 16.620 1.00 89.75 92 LYS A N 1
ATOM 748 C CA . LYS A 1 92 ? 9.496 -18.660 17.792 1.00 89.75 92 LYS A CA 1
ATOM 749 C C . LYS A 1 92 ? 9.278 -17.183 17.425 1.00 89.75 92 LYS A C 1
ATOM 751 O O . LYS A 1 92 ? 9.864 -16.298 18.052 1.00 89.75 92 LYS A O 1
ATOM 756 N N . LEU A 1 93 ? 8.459 -16.931 16.405 1.00 90.44 93 LEU A N 1
ATOM 757 C CA . LEU A 1 93 ? 8.059 -15.597 15.935 1.00 90.44 93 LEU A CA 1
ATOM 758 C C . LEU A 1 93 ? 6.796 -15.084 16.646 1.00 90.44 93 LEU A C 1
ATOM 760 O O . LEU A 1 93 ? 6.536 -13.885 16.703 1.00 90.44 93 LEU A O 1
ATOM 764 N N . SER A 1 94 ? 6.007 -15.998 17.203 1.00 88.31 94 SER A N 1
ATOM 765 C CA . SER A 1 94 ? 4.764 -15.730 17.924 1.00 88.31 94 SER A CA 1
ATOM 766 C C . SER A 1 94 ? 5.040 -15.711 19.434 1.00 88.31 94 SER A C 1
ATOM 768 O O . SER A 1 94 ? 4.971 -16.723 20.127 1.00 88.31 94 SER A O 1
ATOM 770 N N . THR A 1 95 ? 5.444 -14.544 19.937 1.00 86.69 95 THR A N 1
ATOM 771 C CA . THR A 1 95 ? 5.706 -14.287 21.362 1.00 86.69 95 THR A CA 1
ATOM 772 C C . THR A 1 95 ? 4.751 -13.220 21.887 1.00 86.69 95 THR A C 1
ATOM 774 O O . THR A 1 95 ? 4.251 -12.398 21.118 1.00 86.69 95 THR A O 1
ATOM 777 N N . SER A 1 96 ? 4.521 -13.194 23.204 1.00 85.69 96 SER A N 1
ATOM 778 C CA . SER A 1 96 ? 3.632 -12.215 23.849 1.00 85.69 96 SER A CA 1
ATOM 779 C C . SER A 1 96 ? 4.006 -10.762 23.554 1.00 85.69 96 SER A C 1
ATOM 781 O O . SER A 1 96 ? 3.127 -9.920 23.418 1.00 85.69 96 SER A O 1
ATOM 783 N N . GLU A 1 97 ? 5.299 -10.483 23.391 1.00 85.25 97 GLU A N 1
ATOM 784 C CA . GLU A 1 97 ? 5.824 -9.162 23.024 1.00 85.25 97 GLU A CA 1
ATOM 785 C C . GLU A 1 97 ? 5.392 -8.713 21.616 1.00 85.25 97 GLU A C 1
ATOM 787 O O . GLU A 1 97 ? 5.325 -7.516 21.346 1.00 85.25 97 GLU A O 1
ATOM 792 N N . ASN A 1 98 ? 5.057 -9.655 20.726 1.00 88.25 98 ASN A N 1
ATOM 793 C CA . ASN A 1 98 ? 4.770 -9.387 19.317 1.00 88.25 98 ASN A CA 1
ATOM 794 C C . ASN A 1 98 ? 3.299 -9.555 18.926 1.00 88.25 98 ASN A C 1
ATOM 796 O O . ASN A 1 98 ? 2.939 -9.207 17.802 1.00 88.25 98 ASN A O 1
ATOM 800 N N . TYR A 1 99 ? 2.427 -10.045 19.814 1.00 90.75 99 TYR A N 1
ATOM 801 C CA . TYR A 1 99 ? 1.020 -10.287 19.468 1.00 90.75 99 TYR A CA 1
ATOM 802 C C . TYR A 1 99 ? 0.310 -9.042 18.934 1.00 90.75 99 TYR A C 1
ATOM 804 O O . TYR A 1 99 ? -0.410 -9.145 17.948 1.00 90.75 99 TYR A O 1
ATOM 812 N N . LEU A 1 100 ? 0.561 -7.856 19.497 1.00 90.44 100 LEU A N 1
ATOM 813 C CA . LEU A 1 100 ? -0.041 -6.617 18.987 1.00 90.44 100 LEU A CA 1
ATOM 814 C C . LEU A 1 100 ? 0.385 -6.311 17.547 1.00 90.44 100 LEU A C 1
ATOM 816 O O . LEU A 1 100 ? -0.447 -5.916 16.732 1.00 90.44 100 LEU A O 1
ATOM 820 N N . ASN A 1 101 ? 1.656 -6.537 17.206 1.00 91.69 101 ASN A N 1
ATOM 821 C CA . ASN A 1 101 ? 2.140 -6.373 15.835 1.00 91.69 101 ASN A CA 1
ATOM 822 C C . ASN A 1 101 ? 1.504 -7.401 14.899 1.00 91.69 101 ASN A C 1
ATOM 824 O O . ASN A 1 101 ? 1.082 -7.040 13.802 1.00 91.69 101 ASN A O 1
ATOM 828 N N . HIS A 1 102 ? 1.357 -8.648 15.349 1.00 94.69 102 HIS A N 1
ATOM 829 C CA . HIS A 1 102 ? 0.700 -9.693 14.565 1.00 94.69 102 HIS A CA 1
ATOM 830 C C . HIS A 1 102 ? -0.782 -9.396 14.329 1.00 94.69 102 HIS A C 1
ATOM 832 O O . HIS A 1 102 ? -1.259 -9.588 13.213 1.00 94.69 102 HIS A O 1
ATOM 838 N N . ILE A 1 103 ? -1.496 -8.845 15.315 1.00 94.12 103 ILE A N 1
ATOM 839 C CA . ILE A 1 103 ? -2.889 -8.391 15.157 1.00 94.12 103 ILE A CA 1
ATOM 840 C C . ILE A 1 103 ? -2.965 -7.259 14.126 1.00 94.12 103 ILE A C 1
ATOM 842 O O . ILE A 1 103 ? -3.768 -7.334 13.197 1.00 94.12 103 ILE A O 1
ATOM 846 N N . LYS A 1 104 ? -2.097 -6.240 14.231 1.00 92.38 104 LYS A N 1
ATOM 847 C CA . LYS A 1 104 ? -2.038 -5.138 13.251 1.00 92.38 104 LYS A CA 1
ATOM 848 C C . LYS A 1 104 ? -1.803 -5.655 11.839 1.00 92.38 104 LYS A C 1
ATOM 850 O O . LYS A 1 104 ? -2.527 -5.280 10.922 1.00 92.38 104 LYS A O 1
ATOM 855 N N . ILE A 1 105 ? -0.809 -6.523 11.668 1.00 94.38 105 ILE A N 1
ATOM 856 C CA . ILE A 1 105 ? -0.484 -7.117 10.370 1.00 94.38 105 ILE A CA 1
ATOM 857 C C . ILE A 1 105 ? -1.673 -7.920 9.848 1.00 94.38 105 ILE A C 1
ATOM 859 O O . ILE A 1 105 ? -2.038 -7.746 8.691 1.00 94.38 105 ILE A O 1
ATOM 863 N N . SER A 1 106 ? -2.321 -8.716 10.701 1.00 94.50 106 SER A N 1
ATOM 864 C CA . SER A 1 106 ? -3.501 -9.509 10.334 1.00 94.50 106 SER A CA 1
ATOM 865 C C . SER A 1 106 ? -4.655 -8.633 9.837 1.00 94.50 106 SER A C 1
ATOM 867 O O . SER A 1 106 ? -5.297 -8.977 8.847 1.00 94.50 106 SER A O 1
ATOM 869 N N . PHE A 1 107 ? -4.877 -7.464 10.449 1.00 91.81 107 PHE A N 1
ATOM 870 C CA . PHE A 1 107 ? -5.842 -6.484 9.942 1.00 91.81 107 PHE A CA 1
ATOM 871 C C . PHE A 1 107 ? -5.423 -5.878 8.599 1.00 91.81 107 PHE A C 1
ATOM 873 O O . PHE A 1 107 ? -6.271 -5.738 7.722 1.00 91.81 107 PHE A O 1
ATOM 880 N N . ILE A 1 108 ? -4.141 -5.542 8.410 1.00 90.00 108 ILE A N 1
ATOM 881 C CA . ILE A 1 108 ? -3.644 -4.963 7.149 1.00 90.00 108 ILE A CA 1
ATOM 882 C C . ILE A 1 108 ? -3.768 -5.966 5.993 1.00 90.00 108 ILE A C 1
ATOM 884 O O . ILE A 1 108 ? -4.207 -5.588 4.910 1.00 90.00 108 ILE A O 1
ATOM 888 N N . ILE A 1 109 ? -3.410 -7.233 6.220 1.00 91.19 109 ILE A N 1
ATOM 889 C CA . ILE A 1 109 ? -3.498 -8.301 5.206 1.00 91.19 109 ILE A CA 1
ATOM 890 C C . ILE A 1 109 ? -4.900 -8.922 5.115 1.00 91.19 109 ILE A C 1
ATOM 892 O O . ILE A 1 109 ? -5.104 -9.847 4.337 1.00 91.19 109 ILE A O 1
ATOM 896 N N . GLN A 1 110 ? -5.851 -8.422 5.910 1.00 89.19 110 GLN A N 1
ATOM 897 C CA . GLN A 1 110 ? -7.254 -8.842 5.931 1.00 89.19 110 GLN A CA 1
ATOM 898 C C . GLN A 1 110 ? -7.482 -10.317 6.294 1.00 89.19 110 GLN A C 1
ATOM 900 O O . GLN A 1 110 ? -8.483 -10.917 5.906 1.00 89.19 110 GLN A O 1
ATOM 905 N N . ASN A 1 111 ? -6.583 -10.909 7.080 1.00 91.44 111 ASN A N 1
ATOM 906 C CA . ASN A 1 111 ? -6.746 -12.272 7.569 1.00 91.44 111 ASN A CA 1
ATOM 907 C C . ASN A 1 111 ? -7.448 -12.258 8.938 1.00 91.44 111 ASN A C 1
ATOM 909 O O . ASN A 1 111 ? -6.808 -12.157 9.988 1.00 91.44 111 ASN A O 1
ATOM 913 N N . ASN A 1 112 ? -8.783 -12.330 8.915 1.00 91.25 112 ASN A N 1
ATOM 914 C CA . ASN A 1 112 ? -9.623 -12.253 10.115 1.00 91.25 112 ASN A CA 1
ATOM 915 C C . ASN A 1 112 ? -9.389 -13.424 11.084 1.00 91.25 112 ASN A C 1
ATOM 917 O O . ASN A 1 112 ? -9.392 -13.212 12.293 1.00 91.25 112 ASN A O 1
ATOM 921 N N . GLU A 1 113 ? -9.156 -14.636 10.573 1.00 94.00 113 GLU A N 1
ATOM 922 C CA . GLU A 1 113 ? -8.888 -15.821 11.400 1.00 94.00 113 GLU A CA 1
ATOM 923 C C . GLU A 1 113 ? -7.543 -15.710 12.125 1.00 94.00 113 GLU A C 1
ATOM 925 O O . GLU A 1 113 ? -7.423 -16.045 13.309 1.00 94.00 113 GLU A O 1
ATOM 930 N N . LEU A 1 114 ? -6.522 -15.204 11.425 1.00 95.06 114 LEU A N 1
ATOM 931 C CA . LEU A 1 114 ? -5.215 -14.949 12.017 1.00 95.06 114 LEU A CA 1
ATOM 932 C C . LEU A 1 114 ? -5.304 -13.843 13.074 1.00 95.06 114 LEU A C 1
ATOM 934 O O . LEU A 1 114 ? -4.751 -13.996 14.165 1.00 95.06 114 LEU A O 1
ATOM 938 N N . ALA A 1 115 ? -6.056 -12.774 12.789 1.00 94.31 115 ALA A N 1
ATOM 939 C CA . ALA A 1 115 ? -6.322 -11.718 13.759 1.00 94.31 115 ALA A CA 1
ATOM 940 C C . ALA A 1 115 ? -6.983 -12.295 15.017 1.00 94.31 115 ALA A C 1
ATOM 942 O O . ALA A 1 115 ? -6.450 -12.123 16.110 1.00 94.31 115 ALA A O 1
ATOM 943 N N . GLU A 1 116 ? -8.079 -13.042 14.869 1.00 94.31 116 GLU A N 1
ATOM 944 C CA . GLU A 1 116 ? -8.792 -13.690 15.976 1.00 94.31 116 GLU A CA 1
ATOM 945 C C . GLU A 1 116 ? -7.875 -14.590 16.811 1.00 94.31 116 GLU A C 1
ATOM 947 O O . GLU A 1 116 ? -7.864 -14.515 18.043 1.00 94.31 116 GLU A O 1
ATOM 952 N N . SER A 1 117 ? -7.030 -15.379 16.146 1.00 94.56 117 SER A N 1
ATOM 953 C CA . SER A 1 117 ? -6.071 -16.267 16.803 1.00 94.56 117 SER A CA 1
ATOM 954 C C . SER A 1 117 ? -5.092 -15.514 17.704 1.00 94.56 117 SER A C 1
ATOM 956 O O . SER A 1 117 ? -4.789 -15.991 18.798 1.00 94.56 117 SER A O 1
ATOM 958 N N . PHE A 1 118 ? -4.610 -14.338 17.291 1.00 93.50 118 PHE A N 1
ATOM 959 C CA . PHE A 1 118 ? -3.733 -13.511 18.126 1.00 93.50 118 PHE A CA 1
ATOM 960 C C . PHE A 1 118 ? -4.493 -12.691 19.173 1.00 93.50 118 PHE A C 1
ATOM 962 O O . PHE A 1 118 ? -3.992 -12.528 20.286 1.00 93.50 118 PHE A O 1
ATOM 969 N N . ILE A 1 119 ? -5.710 -12.232 18.871 1.00 92.38 119 ILE A N 1
ATOM 970 C CA . ILE A 1 119 ? -6.589 -11.546 19.833 1.00 92.38 119 ILE A CA 1
ATOM 971 C C . ILE A 1 119 ? -6.902 -12.462 21.024 1.00 92.38 119 ILE A C 1
ATOM 973 O O . ILE A 1 119 ? -6.903 -12.019 22.170 1.00 92.38 119 ILE A O 1
ATOM 977 N N . ASN A 1 120 ? -7.086 -13.759 20.784 1.00 90.94 120 ASN A N 1
ATOM 978 C CA . ASN A 1 120 ? -7.330 -14.735 21.847 1.00 90.94 120 ASN A CA 1
ATOM 979 C C . ASN A 1 120 ? -6.083 -15.040 22.704 1.00 90.94 120 ASN A C 1
ATOM 981 O O . ASN A 1 120 ? -6.205 -15.679 23.748 1.00 90.94 120 ASN A O 1
ATOM 985 N N . ARG A 1 121 ? -4.888 -14.592 22.288 1.00 90.06 121 ARG A N 1
ATOM 986 C CA . ARG A 1 121 ? -3.613 -14.802 23.002 1.00 90.06 121 ARG A CA 1
ATOM 987 C C . ARG A 1 121 ? -3.168 -13.597 23.843 1.00 90.06 121 ARG A C 1
ATOM 989 O O . ARG A 1 121 ? -2.232 -13.742 24.629 1.00 90.06 121 ARG A O 1
ATOM 996 N N . ILE A 1 122 ? -3.783 -12.419 23.688 1.00 87.62 122 ILE A N 1
ATOM 997 C CA . ILE A 1 122 ? -3.430 -11.230 24.484 1.00 87.62 122 ILE A CA 1
ATOM 998 C C . ILE A 1 122 ? -4.080 -11.269 25.873 1.00 87.62 122 ILE A C 1
ATOM 1000 O O . ILE A 1 122 ? -5.228 -11.677 26.031 1.00 87.62 122 ILE A O 1
ATOM 1004 N N . SER A 1 123 ? -3.343 -10.821 26.892 1.00 78.25 123 SER A N 1
ATOM 1005 C CA . SER A 1 123 ? -3.882 -10.604 28.239 1.00 78.25 123 SER A CA 1
ATOM 1006 C C . SER A 1 123 ? -4.868 -9.430 28.264 1.00 78.25 123 SER A C 1
ATOM 1008 O O . SER A 1 123 ? -4.788 -8.534 27.425 1.00 78.25 123 SER A O 1
ATOM 1010 N N . ASP A 1 124 ? -5.770 -9.410 29.251 1.00 67.25 124 ASP A N 1
ATOM 1011 C CA . ASP A 1 124 ? -6.862 -8.433 29.392 1.00 67.25 124 ASP A CA 1
ATOM 1012 C C . ASP A 1 124 ? -6.410 -7.005 29.770 1.00 67.25 124 ASP A C 1
ATOM 1014 O O . ASP A 1 124 ? -6.884 -6.408 30.739 1.00 67.25 124 ASP A O 1
ATOM 1018 N N . GLU A 1 125 ? -5.533 -6.386 28.978 1.00 68.12 125 GLU A N 1
ATOM 1019 C CA . GLU A 1 125 ? -5.437 -4.928 28.972 1.00 68.12 125 GLU A CA 1
ATOM 1020 C C . GLU A 1 125 ? -6.673 -4.352 28.274 1.00 68.12 125 GLU A C 1
ATOM 1022 O O . GLU A 1 125 ? -6.731 -4.216 27.049 1.00 68.12 125 GLU A O 1
ATOM 1027 N N 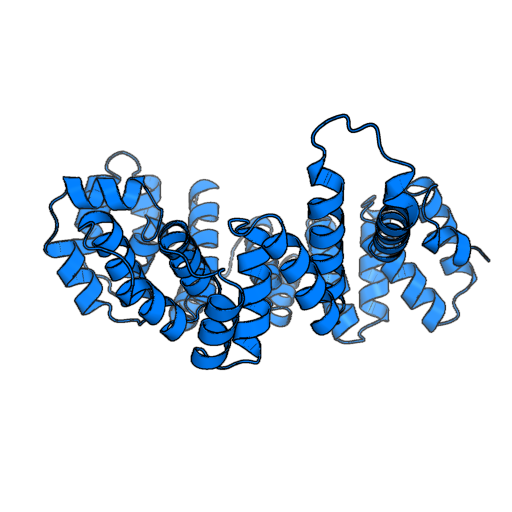. ILE A 1 126 ? -7.678 -4.021 29.091 1.00 65.75 126 ILE A N 1
ATOM 1028 C CA . ILE A 1 126 ? -9.048 -3.679 28.674 1.00 65.75 126 ILE A CA 1
ATOM 1029 C C . ILE A 1 126 ? -9.078 -2.699 27.488 1.00 65.75 126 ILE A C 1
ATOM 1031 O O . ILE A 1 126 ? -9.827 -2.910 26.546 1.00 65.75 126 ILE A O 1
ATOM 1035 N N . LYS A 1 127 ? -8.240 -1.654 27.484 1.00 71.12 127 LYS A N 1
ATOM 1036 C CA . LYS A 1 127 ? -8.317 -0.563 26.491 1.00 71.12 127 LYS A CA 1
ATOM 1037 C C . LYS A 1 127 ? -7.771 -0.926 25.115 1.00 71.12 127 LYS A C 1
ATOM 1039 O O . LYS A 1 127 ? -8.418 -0.634 24.112 1.00 71.12 127 LYS A O 1
ATOM 1044 N N . ILE A 1 128 ? -6.593 -1.550 25.068 1.00 79.38 128 ILE A N 1
ATOM 1045 C CA . ILE A 1 128 ? -6.008 -2.033 23.810 1.00 79.38 128 ILE A CA 1
ATOM 1046 C C . ILE A 1 128 ? -6.955 -3.071 23.207 1.00 79.38 128 ILE A C 1
ATOM 1048 O O . ILE A 1 128 ? -7.284 -2.998 22.023 1.00 79.38 128 ILE A O 1
ATOM 1052 N N . LYS A 1 129 ? -7.496 -3.953 24.056 1.00 85.44 129 LYS A N 1
ATOM 1053 C CA . LYS A 1 129 ? -8.501 -4.936 23.660 1.00 85.44 129 LYS A CA 1
ATOM 1054 C C . LYS A 1 129 ? -9.762 -4.278 23.086 1.00 85.44 129 LYS A C 1
ATOM 1056 O O . LYS A 1 129 ? -10.222 -4.714 22.039 1.00 85.44 129 LYS A O 1
ATOM 1061 N N . THR A 1 130 ? -10.280 -3.196 23.674 1.00 90.56 130 THR A N 1
ATOM 1062 C CA . THR A 1 130 ? -11.442 -2.473 23.119 1.00 90.56 130 THR A CA 1
ATOM 1063 C C . THR A 1 130 ? -11.169 -1.897 21.728 1.00 90.56 130 THR A C 1
ATOM 1065 O O . THR A 1 130 ? -11.982 -2.092 20.829 1.00 90.56 130 THR A O 1
ATOM 1068 N N . GLY A 1 131 ? -10.035 -1.216 21.518 1.00 92.25 131 GLY A N 1
ATOM 1069 C CA . GLY A 1 131 ? -9.685 -0.670 20.198 1.00 92.25 131 GLY A CA 1
ATOM 1070 C C . GLY A 1 131 ? -9.544 -1.763 19.130 1.00 92.25 131 GLY A C 1
ATOM 1071 O O . GLY A 1 131 ? -10.019 -1.606 18.006 1.00 92.25 131 GLY A O 1
ATOM 1072 N N . ILE A 1 132 ? -8.958 -2.901 19.509 1.00 93.31 132 ILE A N 1
ATOM 1073 C CA . ILE A 1 132 ? -8.867 -4.107 18.678 1.00 93.31 132 ILE A CA 1
ATOM 1074 C C . ILE A 1 132 ? -10.257 -4.657 18.341 1.00 93.31 132 ILE A C 1
ATOM 1076 O O . ILE A 1 132 ? -10.524 -4.948 17.179 1.00 93.31 132 ILE A O 1
ATOM 1080 N N . LEU A 1 133 ? -11.148 -4.782 19.330 1.00 92.88 133 LEU A N 1
ATOM 1081 C CA . LEU A 1 133 ? -12.502 -5.307 19.137 1.00 92.88 133 LEU A CA 1
ATOM 1082 C C . LEU A 1 133 ? -13.346 -4.398 18.243 1.00 92.88 133 LEU A C 1
ATOM 1084 O O . LEU A 1 133 ? -14.044 -4.903 17.368 1.00 92.88 133 LEU A O 1
ATOM 1088 N N . LEU A 1 134 ? -13.249 -3.076 18.411 1.00 95.12 134 LEU A N 1
ATOM 1089 C CA . LEU A 1 134 ? -13.895 -2.108 17.522 1.00 95.12 134 LEU A CA 1
ATOM 1090 C C . LEU A 1 134 ? -13.428 -2.291 16.078 1.00 95.12 134 LEU A C 1
ATOM 1092 O O . LEU A 1 134 ? -14.249 -2.397 15.171 1.00 95.12 134 LEU A O 1
ATOM 1096 N N . ARG A 1 135 ? -12.109 -2.379 15.864 1.00 93.75 135 ARG A N 1
ATOM 1097 C CA . ARG A 1 135 ? -11.533 -2.589 14.532 1.00 93.75 135 ARG A CA 1
ATOM 1098 C C . ARG A 1 135 ? -11.954 -3.925 13.924 1.00 93.75 135 ARG A C 1
ATOM 1100 O O . ARG A 1 135 ? -12.310 -3.965 12.750 1.00 93.75 135 ARG A O 1
ATOM 1107 N N . TYR A 1 136 ? -11.927 -4.992 14.715 1.00 94.19 136 TYR A N 1
ATOM 1108 C CA . TYR A 1 136 ? -12.297 -6.337 14.286 1.00 94.19 136 TYR A CA 1
ATOM 1109 C C . TYR A 1 136 ? -13.778 -6.435 13.903 1.00 94.19 136 TYR A C 1
ATOM 1111 O O . TYR A 1 136 ? -14.095 -6.897 12.809 1.00 94.19 136 TYR A O 1
ATOM 1119 N N . SER A 1 137 ? -14.667 -5.930 14.765 1.00 94.56 137 SER A N 1
ATOM 1120 C CA . SER A 1 137 ? -16.119 -5.910 14.532 1.00 94.56 137 SER A CA 1
ATOM 1121 C C . SER A 1 137 ? -16.457 -5.070 13.303 1.00 94.56 137 SER A C 1
ATOM 1123 O O . SER A 1 137 ? -17.228 -5.500 12.446 1.00 94.56 137 SER A O 1
ATOM 1125 N N . LEU A 1 138 ? -15.805 -3.908 13.158 1.00 93.56 138 LEU A N 1
ATOM 1126 C CA . LEU A 1 138 ? -15.954 -3.071 11.976 1.00 93.56 138 LEU A CA 1
ATOM 1127 C C . LEU A 1 138 ? -15.553 -3.851 10.719 1.00 93.56 138 LEU A C 1
ATOM 1129 O O . LEU A 1 138 ? -16.344 -3.945 9.789 1.00 93.56 138 LEU A O 1
ATOM 1133 N N . GLN A 1 139 ? -14.365 -4.462 10.703 1.00 90.31 139 GLN A N 1
ATOM 1134 C CA . GLN A 1 139 ? -13.845 -5.220 9.559 1.00 90.31 139 GLN A CA 1
ATOM 1135 C C . GLN A 1 139 ? -14.721 -6.428 9.179 1.00 90.31 139 GLN A C 1
ATOM 1137 O O . GLN A 1 139 ? -14.823 -6.745 7.997 1.00 90.31 139 GLN A O 1
ATOM 1142 N N . LYS A 1 140 ? -15.403 -7.056 10.146 1.00 90.81 140 LYS A N 1
ATOM 1143 C CA . LYS A 1 140 ? -16.407 -8.109 9.905 1.00 90.81 140 LYS A CA 1
ATOM 1144 C C . LYS A 1 140 ? -17.785 -7.593 9.466 1.00 90.81 140 LYS A C 1
ATOM 1146 O O . LYS A 1 140 ? -18.703 -8.392 9.312 1.00 90.81 140 LYS A O 1
ATOM 1151 N N . ALA A 1 141 ? -17.935 -6.285 9.255 1.00 91.44 141 ALA A N 1
ATOM 1152 C CA . ALA A 1 141 ? -19.210 -5.629 8.970 1.00 91.44 141 ALA A CA 1
ATOM 1153 C C . ALA A 1 141 ? -20.269 -5.824 10.078 1.00 91.44 141 ALA A C 1
ATOM 1155 O O . ALA A 1 141 ? -21.472 -5.695 9.850 1.00 91.44 141 ALA A O 1
ATOM 1156 N N . GLU A 1 142 ? -19.833 -6.074 11.316 1.00 94.75 142 GLU A N 1
ATOM 1157 C CA . GLU A 1 142 ? -20.689 -6.162 12.502 1.00 94.75 142 GLU A CA 1
ATOM 1158 C C . GLU A 1 142 ? -20.948 -4.744 13.045 1.00 94.75 142 GLU A C 1
ATOM 1160 O O . GLU A 1 142 ? -20.533 -4.363 14.145 1.00 94.75 142 GLU A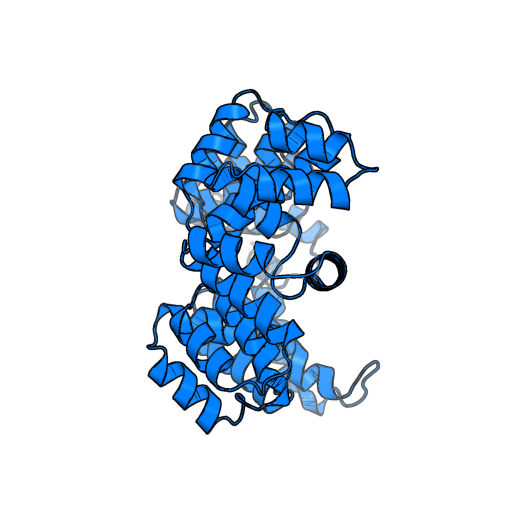 O 1
ATOM 1165 N N . TYR A 1 143 ? -21.600 -3.908 12.231 1.00 94.50 143 TYR A N 1
ATOM 1166 C CA . TYR A 1 143 ? -21.747 -2.476 12.516 1.00 94.50 143 TYR A CA 1
ATOM 1167 C C . TYR A 1 143 ? -22.546 -2.201 13.790 1.00 94.50 143 TYR A C 1
ATOM 1169 O O . TYR A 1 143 ? -22.152 -1.347 14.578 1.00 94.50 143 TYR A O 1
ATOM 1177 N N . ALA A 1 144 ? -23.623 -2.958 14.027 1.00 94.44 144 ALA A N 1
ATOM 1178 C CA . ALA A 1 144 ? -24.431 -2.828 15.239 1.00 94.44 144 ALA A CA 1
ATOM 1179 C C . ALA A 1 144 ? -23.597 -3.101 16.500 1.00 94.44 144 ALA A C 1
ATOM 1181 O O . ALA A 1 144 ? -23.607 -2.295 17.425 1.00 94.44 144 ALA A O 1
ATOM 1182 N N . LEU A 1 145 ? -22.792 -4.170 16.490 1.00 95.69 145 LEU A N 1
ATOM 1183 C CA . LEU A 1 145 ? -21.885 -4.489 17.592 1.00 95.69 145 LEU A CA 1
ATOM 1184 C C . LEU A 1 145 ? -20.837 -3.387 17.785 1.00 95.69 145 LEU A C 1
ATOM 1186 O O . LEU A 1 145 ? -20.598 -2.956 18.909 1.00 95.69 145 LEU A O 1
ATOM 1190 N N . THR A 1 146 ? -20.239 -2.896 16.696 1.00 96.25 146 THR A N 1
ATOM 1191 C CA . THR A 1 146 ? -19.273 -1.784 16.750 1.00 96.25 146 THR A CA 1
ATOM 1192 C C . THR A 1 146 ? -19.889 -0.546 17.412 1.00 96.25 146 THR A C 1
ATOM 1194 O O . THR A 1 146 ? -19.282 0.051 18.303 1.00 96.25 146 THR A O 1
ATOM 1197 N N . THR A 1 147 ? -21.109 -0.183 17.015 1.00 95.44 147 THR A N 1
ATOM 1198 C CA . THR A 1 147 ? -21.865 0.941 17.579 1.00 95.44 147 THR A CA 1
ATOM 1199 C C . THR A 1 147 ? -22.222 0.717 19.049 1.00 95.44 147 THR A C 1
ATOM 1201 O O . THR A 1 147 ? -22.074 1.637 19.855 1.00 95.44 147 THR A O 1
ATOM 1204 N N . ASP A 1 148 ? -22.652 -0.485 19.431 1.00 94.19 148 ASP A N 1
ATOM 1205 C CA . ASP A 1 148 ? -22.975 -0.822 20.822 1.00 94.19 148 ASP A CA 1
ATOM 1206 C C . ASP A 1 148 ? -21.740 -0.739 21.724 1.00 94.19 148 ASP A C 1
ATOM 1208 O O . ASP A 1 148 ? -21.805 -0.158 22.813 1.00 94.19 148 ASP A O 1
ATOM 1212 N N . ILE A 1 149 ? -20.590 -1.234 21.248 1.00 94.56 149 ILE A N 1
ATOM 1213 C CA . ILE A 1 149 ? -19.312 -1.080 21.949 1.00 94.56 149 ILE A CA 1
ATOM 1214 C C . ILE A 1 149 ? -19.001 0.410 22.116 1.00 94.56 149 ILE A C 1
ATOM 1216 O O . ILE A 1 149 ? -18.767 0.833 23.245 1.00 94.56 149 ILE A O 1
ATOM 1220 N N . LEU A 1 150 ? -19.048 1.221 21.050 1.00 94.50 150 LEU A N 1
ATOM 1221 C CA . LEU A 1 150 ? -18.781 2.666 21.138 1.00 94.50 150 LEU A CA 1
ATOM 1222 C C . LEU A 1 150 ? -19.700 3.371 22.141 1.00 94.50 150 LEU A C 1
ATOM 1224 O O . LEU A 1 150 ? -19.219 4.141 22.969 1.00 94.50 150 LEU A O 1
ATOM 1228 N N . ASN A 1 151 ? -20.999 3.076 22.108 1.00 90.75 151 ASN A N 1
ATOM 1229 C CA . ASN A 1 151 ? -21.991 3.685 22.995 1.00 90.75 151 ASN A CA 1
ATOM 1230 C C . ASN A 1 151 ? -21.816 3.285 24.469 1.00 90.75 151 ASN A C 1
ATOM 1232 O O . ASN A 1 151 ? -22.290 3.997 25.354 1.00 90.75 151 ASN A O 1
ATOM 1236 N N . SER A 1 152 ? -21.154 2.158 24.745 1.00 92.00 152 SER A N 1
ATOM 1237 C CA . SER A 1 152 ? -20.845 1.719 26.111 1.00 92.00 152 SER A CA 1
ATOM 1238 C C . SER A 1 152 ? -19.633 2.431 26.728 1.00 92.00 152 SER A C 1
ATOM 1240 O O . SER A 1 152 ? -19.418 2.339 27.939 1.00 92.00 152 SER A O 1
ATOM 1242 N N . LEU A 1 153 ? -18.834 3.135 25.918 1.00 92.44 153 LEU A N 1
ATOM 1243 C CA . LEU A 1 153 ? -17.594 3.775 26.351 1.00 92.44 153 LEU A CA 1
ATOM 1244 C C . LEU A 1 153 ? -17.823 5.208 26.834 1.00 92.44 153 LEU A C 1
ATOM 1246 O O . LEU A 1 153 ? -18.684 5.936 26.345 1.00 92.44 153 LEU A O 1
ATOM 1250 N N . SER A 1 154 ? -16.984 5.648 27.775 1.00 91.19 154 SER A N 1
ATOM 1251 C CA . SER A 1 154 ? -16.923 7.060 28.148 1.00 91.19 154 SER A CA 1
ATOM 1252 C C . SER A 1 154 ? -16.251 7.888 27.045 1.00 91.19 154 SER A C 1
ATOM 1254 O O . SER A 1 154 ? -15.362 7.396 26.348 1.00 91.19 154 SER A O 1
ATOM 1256 N N . ASP A 1 155 ? -16.581 9.181 26.943 1.00 88.56 155 ASP A N 1
ATOM 1257 C CA . ASP A 1 155 ? -15.920 10.093 25.990 1.00 88.56 155 ASP A CA 1
ATOM 1258 C C . ASP A 1 155 ? -14.389 10.086 26.132 1.00 88.56 155 ASP A C 1
ATOM 1260 O O . ASP A 1 155 ? -13.650 10.225 25.159 1.00 88.56 155 ASP A O 1
ATOM 1264 N N . ASN A 1 156 ? -13.896 9.938 27.365 1.00 89.12 156 ASN A N 1
ATOM 1265 C CA . ASN A 1 156 ? -12.468 9.893 27.660 1.00 89.12 156 ASN A CA 1
ATOM 1266 C C . ASN A 1 156 ? -11.811 8.627 27.096 1.00 89.12 156 ASN A C 1
ATOM 1268 O O . ASN A 1 156 ? -10.681 8.687 26.613 1.00 89.12 156 ASN A O 1
ATOM 1272 N N . ASP A 1 157 ? -12.498 7.486 27.154 1.00 90.69 157 ASP A N 1
ATOM 1273 C CA . ASP A 1 157 ? -11.982 6.235 26.598 1.00 90.69 157 ASP A CA 1
ATOM 1274 C C . ASP A 1 157 ? -12.004 6.268 25.069 1.00 90.69 157 ASP A C 1
ATOM 1276 O O . ASP A 1 157 ? -11.007 5.901 24.446 1.00 90.69 157 ASP A O 1
ATOM 1280 N N . ILE A 1 158 ? -13.069 6.809 24.470 1.00 91.25 158 ILE A N 1
ATOM 1281 C CA . ILE A 1 158 ? -13.157 7.021 23.019 1.00 91.25 158 ILE A CA 1
ATOM 1282 C C . ILE A 1 158 ? -12.019 7.927 22.540 1.00 91.25 158 ILE A C 1
ATOM 1284 O O . ILE A 1 158 ? -11.272 7.552 21.638 1.00 91.25 158 ILE A O 1
ATOM 1288 N N . ASN A 1 159 ? -11.822 9.084 23.182 1.00 88.31 159 ASN A N 1
ATOM 1289 C CA . ASN A 1 159 ? -10.739 10.002 22.825 1.00 88.31 159 ASN A CA 1
ATOM 1290 C C . ASN A 1 159 ? -9.359 9.341 22.921 1.00 88.31 159 ASN A C 1
ATOM 1292 O O . ASN A 1 159 ? -8.503 9.605 22.080 1.00 88.31 159 ASN A O 1
ATOM 1296 N N . LYS A 1 160 ? -9.132 8.467 23.909 1.00 87.94 160 LYS A N 1
ATOM 1297 C CA . LYS A 1 160 ? -7.864 7.732 24.051 1.00 87.94 160 LYS A CA 1
ATOM 1298 C C . LYS A 1 160 ? -7.653 6.710 22.940 1.00 87.94 160 LYS A C 1
ATOM 1300 O O . LYS A 1 160 ? -6.543 6.638 22.421 1.00 87.94 160 LYS A O 1
ATOM 1305 N N . ILE A 1 161 ? -8.691 5.956 22.576 1.00 91.38 161 ILE A N 1
ATOM 1306 C CA . ILE A 1 161 ? -8.641 4.986 21.471 1.00 91.38 161 ILE A CA 1
ATOM 1307 C C . ILE A 1 161 ? -8.343 5.712 20.153 1.00 91.38 161 ILE A C 1
ATOM 1309 O O . ILE A 1 161 ? -7.422 5.336 19.433 1.00 91.38 161 ILE A O 1
ATOM 1313 N N . LEU A 1 162 ? -9.063 6.801 19.872 1.00 90.69 162 LEU A N 1
ATOM 1314 C CA . LEU A 1 162 ? -8.881 7.563 18.636 1.00 90.69 162 LEU A CA 1
ATOM 1315 C C . LEU A 1 162 ? -7.529 8.284 18.581 1.00 90.69 162 LEU A C 1
ATOM 1317 O O . LEU A 1 162 ? -6.906 8.318 17.524 1.00 90.69 162 LEU A O 1
ATOM 1321 N N . SER A 1 163 ? -7.062 8.835 19.709 1.00 84.81 163 SER A N 1
ATOM 1322 C CA . SER A 1 163 ? -5.767 9.531 19.782 1.00 84.81 163 SER A CA 1
ATOM 1323 C C . SER A 1 163 ? -4.580 8.580 19.665 1.00 84.81 163 SER A C 1
ATOM 1325 O O . SER A 1 163 ? -3.549 8.984 19.133 1.00 84.81 163 SER A O 1
ATOM 1327 N N . SER A 1 164 ? -4.686 7.335 20.155 1.00 81.69 164 SER A N 1
ATOM 1328 C CA . SER A 1 164 ? -3.644 6.337 19.886 1.00 81.69 164 SER A CA 1
ATOM 1329 C C . SER A 1 164 ? -3.672 5.911 18.420 1.00 81.69 164 SER A C 1
ATOM 1331 O O . SER A 1 164 ? -2.615 5.657 17.846 1.00 81.69 164 SER A O 1
ATOM 1333 N N . GLY A 1 165 ? -4.869 5.835 17.818 1.00 78.69 165 GLY A N 1
ATOM 1334 C CA . GLY A 1 165 ? -5.078 5.484 16.410 1.00 78.69 165 GLY A CA 1
ATOM 1335 C C . GLY A 1 165 ? -4.520 4.110 16.034 1.00 78.69 165 GLY A C 1
ATOM 1336 O O . GLY A 1 165 ? -4.375 3.797 14.856 1.00 78.69 165 GLY A O 1
ATOM 1337 N N . GLU A 1 166 ? -4.168 3.300 17.034 1.00 81.81 166 GLU A N 1
ATOM 1338 C CA . GLU A 1 166 ? -3.316 2.128 16.859 1.00 81.81 166 GLU A CA 1
ATOM 1339 C C . GLU A 1 166 ? -4.060 0.968 16.186 1.00 81.81 166 GLU A C 1
ATOM 1341 O O . GLU A 1 166 ? -3.465 0.205 15.425 1.00 81.81 166 GLU A O 1
ATOM 1346 N N . PHE A 1 167 ? -5.365 0.868 16.450 1.00 89.00 167 PHE A N 1
ATOM 1347 C CA . PHE A 1 167 ? -6.249 -0.160 15.899 1.00 89.00 167 PHE A CA 1
ATOM 1348 C C . PHE A 1 167 ? -7.534 0.428 15.312 1.00 89.00 167 PHE A C 1
ATOM 1350 O O . PHE A 1 167 ? -7.924 0.027 14.221 1.00 89.00 167 PHE A O 1
ATOM 1357 N N . PHE A 1 168 ? -8.162 1.387 15.998 1.00 93.00 168 PHE A N 1
ATOM 1358 C CA . PHE A 1 168 ? -9.377 2.071 15.553 1.00 93.00 168 PHE A CA 1
ATOM 1359 C C . PHE A 1 168 ? -9.173 3.586 15.639 1.00 93.00 168 PHE A C 1
ATOM 1361 O O . PHE A 1 168 ? -8.900 4.109 16.720 1.00 93.00 168 PHE A O 1
ATOM 1368 N N . GLY A 1 169 ? -9.274 4.284 14.508 1.00 92.81 169 GLY A N 1
ATOM 1369 C CA . GLY A 1 169 ? -9.022 5.723 14.410 1.00 92.81 169 GLY A CA 1
ATOM 1370 C C . GLY A 1 169 ? -10.184 6.519 13.817 1.00 92.81 169 GLY A C 1
ATOM 1371 O O . GLY A 1 169 ? -11.276 6.008 13.581 1.00 92.81 169 GLY A O 1
ATOM 1372 N N . PHE A 1 170 ? -9.931 7.798 13.532 1.00 93.88 170 PHE A N 1
ATOM 1373 C CA . PHE A 1 170 ? -10.937 8.708 12.969 1.00 93.88 170 PHE A CA 1
ATOM 1374 C C . PHE A 1 170 ? -11.511 8.230 11.634 1.00 93.88 170 PHE A C 1
ATOM 1376 O O . PHE A 1 170 ? -12.718 8.291 11.442 1.00 93.88 170 PHE A O 1
ATOM 1383 N N . ILE A 1 171 ? -10.673 7.701 10.738 1.00 94.56 171 ILE A N 1
ATOM 1384 C CA . ILE A 1 171 ? -11.130 7.164 9.448 1.00 94.56 171 ILE A CA 1
ATOM 1385 C C . ILE A 1 171 ? -12.098 5.992 9.656 1.00 94.56 171 ILE A C 1
ATOM 1387 O O . ILE A 1 171 ? -13.110 5.919 8.969 1.00 94.56 171 ILE A O 1
ATOM 1391 N N . ASP A 1 172 ? -11.839 5.117 10.633 1.00 95.12 172 ASP A N 1
ATOM 1392 C CA . ASP A 1 172 ? -12.731 3.999 10.964 1.00 95.12 172 ASP A CA 1
ATOM 1393 C C . ASP A 1 172 ? -14.074 4.497 11.520 1.00 95.12 172 ASP A C 1
ATOM 1395 O O . ASP A 1 172 ? -15.132 4.005 11.128 1.00 95.12 172 ASP A O 1
ATOM 1399 N N . LEU A 1 173 ? -14.043 5.524 12.377 1.00 95.94 173 LEU A N 1
ATOM 1400 C CA . LEU A 1 173 ? -15.244 6.165 12.916 1.00 95.94 173 LEU A CA 1
ATOM 1401 C C . LEU A 1 173 ? -16.074 6.856 11.822 1.00 95.94 173 LEU A C 1
ATOM 1403 O O . LEU A 1 173 ? -17.298 6.737 11.797 1.00 95.94 173 LEU A O 1
ATOM 1407 N N . PHE A 1 174 ? -15.413 7.556 10.899 1.00 96.31 174 PHE A N 1
ATOM 1408 C CA . PHE A 1 174 ? -16.063 8.210 9.763 1.00 96.31 174 PHE A CA 1
ATOM 1409 C C . PHE A 1 174 ? -16.716 7.186 8.843 1.00 96.31 174 PHE A C 1
ATOM 1411 O O . PHE A 1 174 ? -17.858 7.365 8.434 1.00 96.31 174 PHE A O 1
ATOM 1418 N N . LEU A 1 175 ? -16.013 6.093 8.555 1.00 95.81 175 LEU A N 1
ATOM 1419 C CA . LEU A 1 175 ? -16.542 4.987 7.772 1.00 95.81 175 LEU A CA 1
ATOM 1420 C C . LEU A 1 175 ? -17.750 4.328 8.436 1.00 95.81 175 LEU A C 1
ATOM 1422 O O . LEU A 1 175 ? -18.742 4.078 7.754 1.00 95.81 175 LEU A O 1
ATOM 1426 N N . LEU A 1 176 ? -17.699 4.092 9.751 1.00 96.12 176 LEU A N 1
ATOM 1427 C CA . LEU A 1 176 ? -18.847 3.578 10.495 1.00 96.12 176 LEU A CA 1
ATOM 1428 C C . LEU A 1 176 ? -20.063 4.492 10.308 1.00 96.12 176 LEU A C 1
ATOM 1430 O O . LEU A 1 176 ? -21.135 4.000 9.960 1.00 96.12 176 LEU A O 1
ATOM 1434 N N . TYR A 1 177 ? -19.897 5.811 10.467 1.00 96.06 177 TYR A N 1
ATOM 1435 C CA . TYR A 1 177 ? -20.974 6.770 10.202 1.00 96.06 177 TYR A CA 1
ATOM 1436 C C . TYR A 1 177 ? -21.462 6.703 8.748 1.00 96.06 177 TYR A C 1
ATOM 1438 O O . TYR A 1 177 ? -22.661 6.612 8.513 1.00 96.06 177 TYR A O 1
ATOM 1446 N N . LEU A 1 178 ? -20.562 6.701 7.765 1.00 94.75 178 LEU A N 1
ATOM 1447 C CA . LEU A 1 178 ? -20.944 6.703 6.351 1.00 94.75 178 LEU A CA 1
ATOM 1448 C C . LEU A 1 178 ? -21.730 5.447 5.943 1.00 94.75 178 LEU A C 1
ATOM 1450 O O . LEU A 1 178 ? -22.660 5.558 5.139 1.00 94.75 178 LEU A O 1
ATOM 1454 N N . VAL A 1 179 ? -21.408 4.283 6.516 1.00 93.75 179 VAL A N 1
ATOM 1455 C CA . VAL A 1 179 ? -22.147 3.032 6.277 1.00 93.75 179 VAL A CA 1
ATOM 1456 C C . VAL A 1 179 ? -23.489 3.011 7.003 1.00 93.75 179 VAL A C 1
ATOM 1458 O O . VAL A 1 179 ? -24.505 2.655 6.414 1.00 93.75 179 VAL A O 1
ATOM 1461 N N . THR A 1 180 ? -23.496 3.365 8.287 1.00 93.44 180 THR A N 1
ATOM 1462 C CA . THR A 1 180 ? -24.670 3.180 9.160 1.00 93.44 180 THR A CA 1
ATOM 1463 C C . THR A 1 180 ? -25.651 4.342 9.131 1.00 93.44 180 THR A C 1
ATOM 1465 O O . THR A 1 180 ? -26.828 4.152 9.422 1.00 93.44 180 THR A O 1
ATOM 1468 N N . GLN A 1 181 ? -25.163 5.541 8.811 1.00 93.19 181 GLN A N 1
ATOM 1469 C CA . GLN A 1 181 ? -25.862 6.815 8.981 1.00 93.19 181 GLN A CA 1
ATOM 1470 C C . GLN A 1 181 ? -26.397 7.016 10.413 1.00 93.19 181 GLN A C 1
ATOM 1472 O O . GLN A 1 181 ? -27.410 7.682 10.619 1.00 93.19 181 GLN A O 1
ATOM 1477 N N . ASP A 1 182 ? -25.727 6.437 11.417 1.00 94.31 182 ASP A N 1
ATOM 1478 C CA . ASP A 1 182 ? -26.130 6.563 12.817 1.00 94.31 182 ASP A CA 1
ATOM 1479 C C . ASP A 1 182 ? -25.804 7.965 13.359 1.00 94.31 182 ASP A C 1
ATOM 1481 O O . ASP A 1 182 ? -24.641 8.351 13.516 1.00 94.31 182 ASP A O 1
ATOM 1485 N N . GLU A 1 183 ? -26.845 8.730 13.691 1.00 93.62 183 GLU A N 1
ATOM 1486 C CA . GLU A 1 183 ? -26.708 10.081 14.238 1.00 93.62 183 GLU A CA 1
ATOM 1487 C C . GLU A 1 183 ? -26.009 10.110 15.606 1.00 93.62 183 GLU A C 1
ATOM 1489 O O . GLU A 1 183 ? -25.382 11.113 15.933 1.00 93.62 183 GLU A O 1
ATOM 1494 N N . LYS A 1 184 ? -26.022 9.031 16.402 1.00 92.12 184 LYS A N 1
ATOM 1495 C CA . LYS A 1 184 ? -25.233 8.985 17.649 1.00 92.12 184 LYS A CA 1
ATOM 1496 C C . LYS A 1 184 ? -23.738 8.989 17.355 1.00 92.12 184 LYS A C 1
ATOM 1498 O O . LYS A 1 184 ? -22.988 9.722 18.001 1.00 92.12 184 LYS A O 1
ATOM 1503 N N . VAL A 1 185 ? -23.316 8.203 16.362 1.00 94.25 185 VAL A N 1
ATOM 1504 C CA . VAL A 1 185 ? -21.926 8.188 15.884 1.00 94.25 185 VAL A CA 1
ATOM 1505 C C . VAL A 1 185 ? -21.569 9.561 15.318 1.00 94.25 185 VAL A C 1
ATOM 1507 O O . VAL A 1 185 ? -20.494 10.087 15.607 1.00 94.25 185 VAL A O 1
ATOM 1510 N N . PHE A 1 186 ? -22.488 10.192 14.587 1.00 94.81 186 PHE A N 1
ATOM 1511 C CA . PHE A 1 186 ? -22.273 11.542 14.076 1.00 94.81 186 PHE A CA 1
ATOM 1512 C C . PHE A 1 186 ? -22.127 12.595 15.184 1.00 94.81 186 PHE A C 1
ATOM 1514 O O . PHE A 1 186 ? -21.169 13.366 15.170 1.00 94.81 186 PHE A O 1
ATOM 1521 N N . CYS A 1 187 ? -23.009 12.605 16.187 1.00 92.81 187 CYS A N 1
ATOM 1522 C CA . CYS A 1 187 ? -22.909 13.514 17.331 1.00 92.81 187 CYS A CA 1
ATOM 1523 C C . CYS A 1 187 ? -21.591 13.332 18.097 1.00 92.81 187 CYS A C 1
ATOM 1525 O O . CYS A 1 187 ? -21.005 14.307 18.574 1.00 92.81 187 CYS A O 1
ATOM 1527 N N . LEU A 1 188 ? -21.103 12.092 18.205 1.00 92.44 188 LEU A N 1
ATOM 1528 C CA . LEU A 1 188 ? -19.790 11.803 18.774 1.00 92.44 188 LEU A CA 1
ATOM 1529 C C . LEU A 1 188 ? -18.670 12.442 17.938 1.00 92.44 188 LEU A C 1
ATOM 1531 O O . LEU A 1 188 ? -17.808 13.119 18.500 1.00 92.44 188 LEU A O 1
ATOM 1535 N N . ILE A 1 189 ? -18.708 12.287 16.610 1.00 94.00 189 ILE A N 1
ATOM 1536 C CA . ILE A 1 189 ? -17.755 12.932 15.693 1.00 94.00 189 ILE A CA 1
ATOM 1537 C C . ILE A 1 189 ? -17.788 14.457 15.862 1.00 94.00 189 ILE A C 1
ATOM 1539 O O . ILE A 1 189 ? -16.733 15.066 16.035 1.00 94.00 189 ILE A O 1
ATOM 1543 N N . GLU A 1 190 ? -18.972 15.078 15.866 1.00 93.88 190 GLU A N 1
ATOM 1544 C CA . GLU A 1 190 ? -19.119 16.532 16.036 1.00 93.88 190 GLU A CA 1
ATOM 1545 C C . GLU A 1 190 ? -18.522 17.030 17.350 1.00 93.88 190 GLU A C 1
ATOM 1547 O O . GLU A 1 190 ? -17.871 18.074 17.387 1.00 93.88 190 GLU A O 1
ATOM 1552 N N . LYS A 1 191 ? -18.722 16.275 18.431 1.00 91.88 191 LYS A N 1
ATOM 1553 C CA . LYS A 1 191 ? -18.185 16.615 19.747 1.00 91.88 191 LYS A CA 1
ATOM 1554 C C . LYS A 1 191 ? -16.661 16.554 19.773 1.00 91.88 191 LYS A C 1
ATOM 1556 O O . LYS A 1 191 ? -16.033 17.446 20.342 1.00 91.88 191 LYS A O 1
ATOM 1561 N N . ILE A 1 192 ? -16.068 15.520 19.176 1.00 90.56 192 ILE A N 1
ATOM 1562 C CA . ILE A 1 192 ? -14.609 15.343 19.154 1.00 90.56 192 ILE A CA 1
ATOM 1563 C C . ILE A 1 192 ? -13.956 16.382 18.234 1.00 90.56 192 ILE A C 1
ATOM 1565 O O . ILE A 1 192 ? -12.929 16.965 18.578 1.00 90.56 192 ILE A O 1
ATOM 1569 N N . LEU A 1 193 ? -14.583 16.664 17.092 1.00 91.00 193 LEU A N 1
ATOM 1570 C CA . LEU A 1 193 ? -14.081 17.571 16.061 1.00 91.00 193 LEU A CA 1
ATOM 1571 C C . LEU A 1 193 ? -14.707 18.966 16.136 1.00 91.00 193 LEU A C 1
ATOM 1573 O O . LEU A 1 193 ? -14.791 19.657 15.123 1.00 91.00 193 LEU A O 1
ATOM 1577 N N . ALA A 1 194 ? -15.125 19.422 17.320 1.00 89.06 194 ALA A N 1
ATOM 1578 C CA . ALA A 1 194 ? -15.873 20.674 17.486 1.00 89.06 194 ALA A CA 1
ATOM 1579 C C . ALA A 1 194 ? -15.189 21.907 16.849 1.00 89.06 194 ALA A C 1
ATOM 1581 O O . ALA A 1 194 ? -15.857 22.854 16.424 1.00 89.06 194 ALA A O 1
ATOM 1582 N N . ASN A 1 195 ? -13.855 21.883 16.745 1.00 89.88 195 ASN A N 1
ATOM 1583 C CA . ASN A 1 195 ? -13.051 22.945 16.136 1.00 89.88 195 ASN A CA 1
ATOM 1584 C C . ASN A 1 195 ? -12.771 22.741 14.632 1.00 89.88 195 ASN A C 1
ATOM 1586 O O . ASN A 1 195 ? -12.323 23.672 13.965 1.00 89.88 195 ASN A O 1
ATOM 1590 N N . GLU A 1 196 ? -13.076 21.572 14.067 1.00 90.25 196 GLU A N 1
ATOM 1591 C CA . GLU A 1 196 ? -12.835 21.207 12.666 1.00 90.25 196 GLU A CA 1
ATOM 1592 C C . GLU A 1 196 ? -14.132 21.196 11.844 1.00 90.25 196 GLU A C 1
ATOM 1594 O O . GLU A 1 196 ? -14.533 20.200 11.237 1.00 90.25 196 GLU A O 1
ATOM 1599 N N . LYS A 1 197 ? -14.805 22.349 11.783 1.00 90.06 197 LYS A N 1
ATOM 1600 C CA . LYS A 1 197 ? -16.088 22.495 11.066 1.00 90.06 197 LYS A CA 1
ATOM 1601 C C . LYS A 1 197 ? -16.029 22.073 9.591 1.00 90.06 197 LYS A C 1
ATOM 1603 O O . LYS A 1 197 ? -17.051 21.674 9.038 1.00 90.06 197 LYS A O 1
ATOM 1608 N N . GLY A 1 198 ? -14.854 22.178 8.961 1.00 90.38 198 GLY A N 1
ATOM 1609 C CA . GLY A 1 198 ? -14.612 21.714 7.591 1.00 90.38 198 GLY A CA 1
ATOM 1610 C C . GLY A 1 198 ? -14.811 20.205 7.459 1.00 90.38 198 GLY A C 1
ATOM 1611 O O . GLY A 1 198 ? -15.671 19.782 6.692 1.00 90.38 198 GLY A O 1
ATOM 1612 N N . THR A 1 199 ? -14.116 19.421 8.290 1.00 92.31 199 THR A N 1
ATOM 1613 C CA . THR A 1 199 ? -14.219 17.955 8.338 1.00 92.31 199 THR A CA 1
ATOM 1614 C C . THR A 1 199 ? -15.654 17.498 8.596 1.00 92.31 199 THR A C 1
ATOM 1616 O O . THR A 1 199 ? -16.169 16.636 7.890 1.00 92.31 199 THR A O 1
ATOM 1619 N N . ILE A 1 200 ? -16.345 18.123 9.557 1.00 93.25 200 ILE A N 1
ATOM 1620 C CA . ILE A 1 200 ? -17.750 17.807 9.869 1.00 93.25 200 ILE A CA 1
ATOM 1621 C C . ILE A 1 200 ? -18.653 18.049 8.649 1.00 93.25 200 ILE A C 1
ATOM 1623 O O . ILE A 1 200 ? -19.498 17.216 8.314 1.00 93.25 200 ILE A O 1
ATOM 1627 N N . LYS A 1 201 ? -18.471 19.183 7.959 1.00 92.25 201 LYS A N 1
ATOM 1628 C CA . LYS A 1 201 ? -19.245 19.514 6.757 1.00 92.25 201 LYS A CA 1
ATOM 1629 C C . LYS A 1 201 ? -18.963 18.529 5.623 1.00 92.25 201 LYS A C 1
ATOM 1631 O O . LYS A 1 201 ? -19.914 18.072 4.992 1.00 92.25 201 LYS A O 1
ATOM 1636 N N . PHE A 1 202 ? -17.692 18.190 5.406 1.00 92.94 202 PHE A N 1
ATOM 1637 C CA . PHE A 1 202 ? -17.281 17.178 4.439 1.00 92.94 202 PHE A CA 1
ATOM 1638 C C . PHE A 1 202 ? -17.946 15.829 4.731 1.00 92.94 202 PHE A C 1
ATOM 1640 O O . PHE A 1 202 ? -18.494 15.233 3.817 1.00 92.94 202 PHE A O 1
ATOM 1647 N N . LEU A 1 203 ? -17.993 15.365 5.982 1.00 92.50 203 LEU A N 1
ATOM 1648 C CA . LEU A 1 203 ? -18.612 14.072 6.301 1.00 92.50 203 LEU A CA 1
ATOM 1649 C C . LEU A 1 203 ? -20.120 14.031 6.025 1.00 92.50 203 LEU A C 1
ATOM 1651 O O . LEU A 1 203 ? -20.625 12.984 5.630 1.00 92.50 203 LEU A O 1
ATOM 1655 N N . ARG A 1 204 ? -20.838 15.151 6.192 1.00 89.88 204 ARG A N 1
ATOM 1656 C CA . ARG A 1 204 ? -22.274 15.214 5.866 1.00 89.88 204 ARG A CA 1
ATOM 1657 C C . ARG A 1 204 ? -22.547 15.259 4.363 1.00 89.88 204 ARG A C 1
ATOM 1659 O O . ARG A 1 204 ? -23.520 14.658 3.921 1.00 89.88 204 ARG A O 1
ATOM 1666 N N . SER A 1 205 ? -21.761 16.011 3.588 1.00 88.69 205 SER A N 1
ATOM 1667 C CA . SER A 1 205 ? -22.036 16.208 2.153 1.00 88.69 205 SER A CA 1
ATOM 1668 C C . SER A 1 205 ? -21.205 15.324 1.227 1.00 88.69 205 SER A C 1
ATOM 1670 O O . SER A 1 205 ? -21.553 15.174 0.060 1.00 88.69 205 SER A O 1
ATOM 1672 N N . THR A 1 206 ? -20.100 14.764 1.715 1.00 88.62 206 THR A N 1
ATOM 1673 C CA . THR A 1 206 ? -19.046 14.074 0.945 1.00 88.62 206 THR A CA 1
ATOM 1674 C C . THR A 1 206 ? -18.437 14.914 -0.187 1.00 88.62 206 THR A C 1
ATOM 1676 O O . THR A 1 206 ? -17.811 14.382 -1.098 1.00 88.62 206 THR A O 1
ATOM 1679 N N . GLU A 1 207 ? -18.611 16.238 -0.118 1.00 89.38 207 GLU A N 1
ATOM 1680 C CA . GLU A 1 207 ? -18.165 17.197 -1.130 1.00 89.38 207 GLU A CA 1
ATOM 1681 C C . GLU A 1 207 ? -16.766 17.719 -0.782 1.00 89.38 207 GLU A C 1
ATOM 1683 O O . GLU A 1 207 ? -16.564 18.320 0.278 1.00 89.38 207 GLU A O 1
ATOM 1688 N N . ILE A 1 208 ? -15.809 17.518 -1.684 1.00 90.50 208 ILE A N 1
ATOM 1689 C CA . ILE A 1 208 ? -14.404 17.885 -1.483 1.00 90.50 208 ILE A CA 1
ATOM 1690 C C . ILE A 1 208 ? -14.208 19.370 -1.814 1.00 90.50 208 ILE A C 1
ATOM 1692 O O . ILE A 1 208 ? -14.390 19.783 -2.958 1.00 90.50 208 ILE A O 1
ATOM 1696 N N . LYS A 1 209 ? -13.828 20.188 -0.822 1.00 88.56 209 LYS A N 1
ATOM 1697 C CA . LYS A 1 209 ? -13.619 21.645 -1.002 1.00 88.56 209 LYS A CA 1
ATOM 1698 C C . LYS A 1 209 ? -12.199 22.095 -0.730 1.00 88.56 209 LYS A C 1
ATOM 1700 O O . LYS A 1 209 ? -11.794 23.169 -1.170 1.00 88.56 209 LYS A O 1
ATOM 1705 N N . THR A 1 210 ? -11.463 21.311 0.040 1.00 89.50 210 THR A N 1
ATOM 1706 C CA . THR A 1 210 ? -10.114 21.635 0.483 1.00 89.50 210 THR A CA 1
ATOM 1707 C C . THR A 1 210 ? -9.174 20.460 0.255 1.00 89.50 210 THR A C 1
ATOM 1709 O O . THR A 1 210 ? -9.589 19.307 0.151 1.00 89.50 210 THR A O 1
ATOM 1712 N N . GLU A 1 211 ? -7.872 20.741 0.254 1.00 89.19 211 GLU A N 1
ATOM 1713 C CA . GLU A 1 211 ? -6.844 19.697 0.199 1.00 89.19 211 GLU A CA 1
ATOM 1714 C C . GLU A 1 211 ? -6.908 18.754 1.418 1.00 89.19 211 GLU A C 1
ATOM 1716 O O . GLU A 1 211 ? -6.549 17.582 1.331 1.00 89.19 211 GLU A O 1
ATOM 1721 N N . SER A 1 212 ? -7.398 19.242 2.564 1.00 90.44 212 SER A N 1
ATOM 1722 C CA . SER A 1 212 ? -7.633 18.397 3.740 1.00 90.44 212 SER A CA 1
ATOM 1723 C C . SER A 1 212 ? -8.754 17.390 3.483 1.00 90.44 212 SER A C 1
ATOM 1725 O O . SER A 1 212 ? -8.582 16.205 3.765 1.00 90.44 212 SER A O 1
ATOM 1727 N N . ASP A 1 213 ? -9.865 17.838 2.889 1.00 92.00 213 ASP A N 1
ATOM 1728 C CA . ASP A 1 213 ? -10.988 16.963 2.528 1.00 92.00 213 ASP A CA 1
ATOM 1729 C C . ASP A 1 213 ? -10.529 15.886 1.547 1.00 92.00 213 ASP A C 1
ATOM 1731 O O . ASP A 1 213 ? -10.844 14.715 1.727 1.00 92.00 213 ASP A O 1
ATOM 1735 N N . LYS A 1 214 ? -9.704 16.259 0.561 1.00 92.94 214 LYS A N 1
ATOM 1736 C CA . LYS A 1 214 ? -9.112 15.321 -0.398 1.00 92.94 214 LYS A CA 1
ATOM 1737 C C . LYS A 1 214 ? -8.289 14.234 0.293 1.00 92.94 214 LYS A C 1
ATOM 1739 O O . LYS A 1 214 ? -8.453 13.057 -0.017 1.00 92.94 214 LYS A O 1
ATOM 1744 N N . LYS A 1 215 ? -7.432 14.591 1.255 1.00 93.81 215 LYS A N 1
ATOM 1745 C CA . LYS A 1 215 ? -6.641 13.604 2.013 1.00 93.81 215 LYS A CA 1
ATOM 1746 C C . LYS A 1 215 ? -7.524 12.646 2.808 1.00 93.81 215 LYS A C 1
ATOM 1748 O O . LYS A 1 215 ? -7.271 11.443 2.794 1.00 93.81 215 LYS A O 1
ATOM 1753 N N . ILE A 1 216 ? -8.558 13.164 3.473 1.00 95.00 216 ILE A N 1
ATOM 1754 C CA . ILE A 1 216 ? -9.519 12.338 4.216 1.00 95.00 216 ILE A CA 1
ATOM 1755 C C . ILE A 1 216 ? -10.280 11.430 3.249 1.00 95.00 216 ILE A C 1
ATOM 1757 O O . ILE A 1 216 ? -10.386 10.235 3.499 1.00 95.00 216 ILE A O 1
ATOM 1761 N N . PHE A 1 217 ? -10.748 11.964 2.123 1.00 96.00 217 PHE A N 1
ATOM 1762 C CA . PHE A 1 217 ? -11.462 11.216 1.096 1.00 96.00 217 PHE A CA 1
ATOM 1763 C C . PHE A 1 217 ? -10.626 10.057 0.540 1.00 96.00 217 PHE A C 1
ATOM 1765 O O . PHE A 1 217 ? -11.095 8.922 0.526 1.00 96.00 217 PHE A O 1
ATOM 1772 N N . ILE A 1 218 ? -9.361 10.296 0.178 1.00 96.50 218 ILE A N 1
ATOM 1773 C CA . ILE A 1 218 ? -8.454 9.229 -0.270 1.00 96.50 218 ILE A CA 1
ATOM 1774 C C . ILE A 1 218 ? -8.237 8.184 0.832 1.00 96.50 218 ILE A C 1
ATOM 1776 O O . ILE A 1 218 ? -8.243 6.989 0.542 1.00 96.50 218 ILE A O 1
ATOM 1780 N N . ALA A 1 219 ? -8.101 8.600 2.095 1.00 95.50 219 ALA A N 1
ATOM 1781 C CA . ALA A 1 219 ? -7.972 7.668 3.215 1.00 95.50 219 ALA A CA 1
ATOM 1782 C C . ALA A 1 219 ? -9.246 6.831 3.445 1.00 95.50 219 ALA A C 1
ATOM 1784 O O . ALA A 1 219 ? -9.140 5.653 3.789 1.00 95.50 219 ALA A O 1
ATOM 1785 N N . LEU A 1 220 ? -10.437 7.407 3.235 1.00 96.38 220 LEU A N 1
ATOM 1786 C CA . LEU A 1 220 ? -11.710 6.681 3.274 1.00 96.38 220 LEU A CA 1
ATOM 1787 C C . LEU A 1 220 ? -11.775 5.641 2.152 1.00 96.38 220 LEU A C 1
ATOM 1789 O O . LEU A 1 220 ? -12.082 4.484 2.430 1.00 96.38 220 LEU A O 1
ATOM 1793 N N . LEU A 1 221 ? -11.442 6.022 0.914 1.00 96.62 221 LEU A N 1
ATOM 1794 C CA . LEU A 1 221 ? -11.440 5.113 -0.236 1.00 96.62 221 LEU A CA 1
ATOM 1795 C C . LEU A 1 221 ? -10.445 3.957 -0.063 1.00 96.62 221 LEU A C 1
ATOM 1797 O O . LEU A 1 221 ? -10.827 2.796 -0.200 1.00 96.62 221 LEU A O 1
ATOM 1801 N N . ASP A 1 222 ? -9.198 4.261 0.309 1.00 94.81 222 ASP A N 1
ATOM 1802 C CA . ASP A 1 222 ? -8.163 3.257 0.591 1.00 94.81 222 ASP A CA 1
ATOM 1803 C C . ASP A 1 222 ? -8.627 2.275 1.675 1.00 94.81 222 ASP A C 1
ATOM 1805 O O . ASP A 1 222 ? -8.446 1.060 1.566 1.00 94.81 222 ASP A O 1
ATOM 1809 N N . ARG A 1 223 ? -9.295 2.788 2.714 1.00 92.00 223 ARG A N 1
ATOM 1810 C CA . ARG A 1 223 ? -9.818 1.949 3.788 1.00 92.00 223 ARG A CA 1
ATOM 1811 C C . ARG A 1 223 ? -11.035 1.122 3.366 1.00 92.00 223 ARG A C 1
ATOM 1813 O O . ARG A 1 223 ? -11.151 -0.008 3.835 1.00 92.00 223 ARG A O 1
ATOM 1820 N N . CYS A 1 224 ? -11.891 1.625 2.474 1.00 94.06 224 CYS A N 1
ATOM 1821 C CA . CYS A 1 224 ? -12.974 0.834 1.882 1.00 94.06 224 CYS A CA 1
ATOM 1822 C C . CYS A 1 224 ? -12.410 -0.361 1.113 1.00 94.06 224 CYS A C 1
ATOM 1824 O O . CYS A 1 224 ? -12.845 -1.483 1.351 1.00 94.06 224 CYS A O 1
ATOM 1826 N N . ILE A 1 225 ? -11.394 -0.148 0.270 1.00 92.56 225 ILE A N 1
ATOM 1827 C CA . ILE A 1 225 ? -10.728 -1.230 -0.470 1.00 92.56 225 ILE A CA 1
ATOM 1828 C C . ILE A 1 225 ? -10.123 -2.257 0.488 1.00 92.56 225 ILE A C 1
ATOM 1830 O O . ILE A 1 225 ? -10.357 -3.457 0.348 1.00 92.56 225 ILE A O 1
ATOM 1834 N N . LYS A 1 226 ? -9.399 -1.791 1.511 1.00 86.75 226 LYS A N 1
ATOM 1835 C CA . LYS A 1 226 ? -8.789 -2.663 2.527 1.00 86.75 226 LYS A CA 1
ATOM 1836 C C . LYS A 1 226 ? -9.794 -3.409 3.399 1.00 86.75 226 LYS A C 1
ATOM 1838 O O . LYS A 1 226 ? -9.414 -4.362 4.059 1.00 86.75 226 LYS A O 1
ATOM 1843 N N . ASN A 1 227 ? -11.044 -2.974 3.450 1.00 86.12 227 ASN A N 1
ATOM 1844 C CA . ASN A 1 227 ? -12.106 -3.693 4.143 1.00 86.12 227 ASN A CA 1
ATOM 1845 C C . ASN A 1 227 ? -13.035 -4.441 3.163 1.00 86.12 227 ASN A C 1
ATOM 1847 O O . ASN A 1 227 ? -14.001 -5.050 3.609 1.00 86.12 227 ASN A O 1
ATOM 1851 N N . GLN A 1 228 ? -12.763 -4.392 1.852 1.00 89.19 228 GLN A N 1
ATOM 1852 C CA . GLN A 1 228 ? -13.608 -4.937 0.778 1.00 89.19 228 GLN A CA 1
ATOM 1853 C C . GLN A 1 228 ? -15.028 -4.348 0.736 1.00 89.19 228 GLN A C 1
ATOM 1855 O O . GLN A 1 228 ? -15.989 -5.008 0.348 1.00 89.19 228 GLN A O 1
ATOM 1860 N N . TRP A 1 229 ? -15.187 -3.085 1.130 1.00 92.56 229 TRP A N 1
ATOM 1861 C CA . TRP A 1 229 ? -16.472 -2.381 1.108 1.00 92.56 229 TRP A CA 1
ATOM 1862 C C . TRP A 1 229 ? -16.670 -1.640 -0.212 1.00 92.56 229 TRP A C 1
ATOM 1864 O O . TRP A 1 229 ? -16.684 -0.406 -0.260 1.00 92.56 229 TRP A O 1
ATOM 1874 N N . PHE A 1 230 ? -16.787 -2.406 -1.294 1.00 94.06 230 PHE A N 1
ATOM 1875 C CA . PHE A 1 230 ? -16.847 -1.864 -2.652 1.00 94.06 230 PHE A CA 1
ATOM 1876 C C . PHE A 1 230 ? -18.098 -1.006 -2.897 1.00 94.06 230 PHE A C 1
ATOM 1878 O O . PHE A 1 230 ? -17.978 0.062 -3.487 1.00 94.06 230 PHE A O 1
ATOM 1885 N N . ASP A 1 231 ? -19.254 -1.361 -2.328 1.00 93.50 231 ASP A N 1
ATOM 1886 C CA . ASP A 1 231 ? -20.483 -0.561 -2.463 1.00 93.50 231 ASP A CA 1
ATOM 1887 C C . ASP A 1 231 ? -20.321 0.865 -1.907 1.00 93.50 231 ASP A C 1
ATOM 1889 O O . ASP A 1 231 ? -20.753 1.852 -2.509 1.00 93.50 231 ASP A O 1
ATOM 1893 N N . LEU A 1 232 ? -19.674 0.998 -0.741 1.00 93.69 232 LEU A N 1
ATOM 1894 C CA . LEU A 1 232 ? -19.404 2.312 -0.158 1.00 93.69 232 LEU A CA 1
ATOM 1895 C C . LEU A 1 232 ? -18.357 3.069 -0.974 1.00 93.69 232 LEU A C 1
ATOM 1897 O O . LEU A 1 232 ? -18.500 4.276 -1.174 1.00 93.69 232 LEU A O 1
ATOM 1901 N N . PHE A 1 233 ? -17.318 2.369 -1.433 1.00 95.75 233 PHE A N 1
ATOM 1902 C CA . PHE A 1 233 ? -16.300 2.939 -2.306 1.00 95.75 233 PHE A CA 1
ATOM 1903 C C . PHE A 1 233 ? -16.937 3.562 -3.558 1.00 95.75 233 PHE A C 1
ATOM 1905 O O . PHE A 1 233 ? -16.712 4.742 -3.831 1.00 95.75 233 PHE A O 1
ATOM 1912 N N . GLU A 1 234 ? -17.785 2.811 -4.266 1.00 94.12 234 GLU A N 1
ATOM 1913 C CA . GLU A 1 234 ? -18.477 3.279 -5.470 1.00 94.12 234 GLU A CA 1
ATOM 1914 C C . GLU A 1 234 ? -19.357 4.491 -5.168 1.00 94.12 234 GLU A C 1
ATOM 1916 O O . GLU A 1 234 ? -19.253 5.513 -5.846 1.00 94.12 234 GLU A O 1
ATOM 1921 N N . LYS A 1 235 ? -20.152 4.442 -4.093 1.00 92.81 235 LYS A N 1
ATOM 1922 C CA . LYS A 1 235 ? -20.996 5.571 -3.675 1.00 92.81 235 LYS A CA 1
ATOM 1923 C C . LYS A 1 235 ? -20.189 6.851 -3.424 1.00 92.81 235 LYS A C 1
AT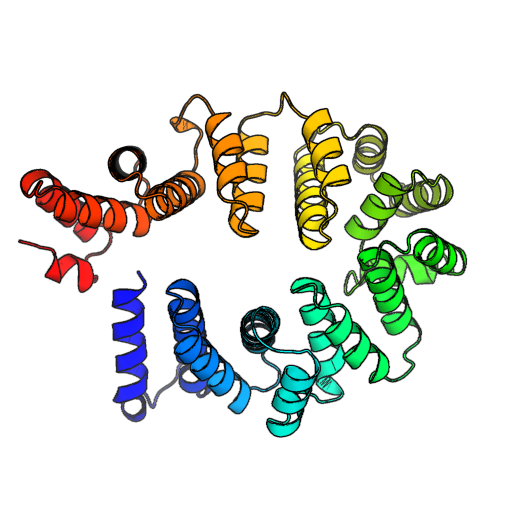OM 1925 O O . LYS A 1 235 ? -20.623 7.936 -3.810 1.00 92.81 235 LYS A O 1
ATOM 1930 N N . LEU A 1 236 ? -19.027 6.744 -2.776 1.00 92.88 236 LEU A N 1
ATOM 1931 C CA . LEU A 1 236 ? -18.157 7.892 -2.496 1.00 92.88 236 LEU A CA 1
ATOM 1932 C C . LEU A 1 236 ? -17.546 8.479 -3.775 1.00 92.88 236 LEU A C 1
ATOM 1934 O O . LEU A 1 236 ? -17.466 9.705 -3.907 1.00 92.88 236 LEU A O 1
ATOM 1938 N N . VAL A 1 237 ? -17.144 7.619 -4.712 1.00 92.75 237 VAL A N 1
ATOM 1939 C CA . VAL A 1 237 ? -16.607 8.022 -6.019 1.00 92.75 237 VAL A CA 1
ATOM 1940 C C . VAL A 1 237 ? -17.679 8.695 -6.879 1.00 92.75 237 VAL A C 1
ATOM 1942 O O . VAL A 1 237 ? -17.416 9.767 -7.422 1.00 92.75 237 VAL A O 1
ATOM 1945 N N . LEU A 1 238 ? -18.886 8.121 -6.963 1.00 88.88 238 LEU A N 1
ATOM 1946 C CA . LEU A 1 238 ? -19.996 8.654 -7.767 1.00 88.88 238 LEU A CA 1
ATOM 1947 C C . LEU A 1 238 ? -20.382 10.084 -7.355 1.00 88.88 238 LEU A C 1
ATOM 1949 O O . LEU A 1 238 ? -20.641 10.943 -8.194 1.00 88.88 238 LEU A O 1
ATOM 1953 N N . ASN A 1 239 ? -20.338 10.384 -6.055 1.00 83.31 239 ASN A N 1
ATOM 1954 C CA . ASN A 1 239 ? -20.609 11.732 -5.544 1.00 83.31 239 ASN A CA 1
ATOM 1955 C C . ASN A 1 239 ? -19.570 12.783 -5.984 1.00 83.31 239 ASN A C 1
ATOM 1957 O O . ASN A 1 239 ? -19.792 13.978 -5.789 1.00 83.31 239 ASN A O 1
ATOM 1961 N N . ASN A 1 240 ? -18.445 12.357 -6.565 1.00 83.38 240 ASN A N 1
ATOM 1962 C CA . ASN A 1 240 ? -17.328 13.206 -6.966 1.00 83.38 240 ASN A CA 1
ATOM 1963 C C . ASN A 1 240 ? -16.900 12.963 -8.431 1.00 83.38 240 ASN A C 1
ATOM 1965 O O . ASN A 1 240 ? -15.751 13.216 -8.776 1.00 83.38 240 ASN A O 1
ATOM 1969 N N . GLU A 1 241 ? -17.803 12.512 -9.316 1.00 72.88 241 GLU A N 1
ATOM 1970 C CA . GLU A 1 241 ? -17.485 12.183 -10.724 1.00 72.88 241 GLU A CA 1
ATOM 1971 C C . GLU A 1 241 ? -16.808 13.313 -11.519 1.00 72.88 241 GLU A C 1
ATOM 1973 O O . GLU A 1 241 ? -15.983 13.041 -12.389 1.00 72.88 241 GLU A O 1
ATOM 1978 N N . ASN A 1 242 ? -17.110 14.575 -11.198 1.00 72.38 242 ASN A N 1
ATOM 1979 C CA . ASN A 1 242 ? -16.539 15.760 -11.854 1.00 72.38 242 ASN A CA 1
ATOM 1980 C C . ASN A 1 242 ? -15.277 16.285 -11.150 1.00 72.38 242 ASN A C 1
ATOM 1982 O O . ASN A 1 242 ? -15.044 17.496 -11.090 1.00 72.38 242 ASN A O 1
ATOM 1986 N N . SER A 1 243 ? -14.491 15.395 -10.552 1.00 77.31 243 SER A N 1
ATOM 1987 C CA . SER A 1 243 ? -13.313 15.781 -9.788 1.00 77.31 243 SER A CA 1
ATOM 1988 C C . SER A 1 243 ? -12.177 16.327 -10.648 1.00 77.31 243 SER A C 1
ATOM 1990 O O . SER A 1 243 ? -12.005 15.935 -11.802 1.00 77.31 243 SER A O 1
ATOM 1992 N N . ASP A 1 244 ? -11.351 17.191 -10.057 1.00 89.25 244 ASP A N 1
ATOM 1993 C CA . ASP A 1 244 ? -10.163 17.722 -10.720 1.00 89.25 244 ASP A CA 1
ATOM 1994 C C . ASP A 1 244 ? -9.101 16.642 -11.014 1.00 89.25 244 ASP A C 1
ATOM 1996 O O . ASP A 1 244 ? -9.081 15.559 -10.419 1.00 89.25 244 ASP A O 1
ATOM 2000 N N . ASN A 1 245 ? -8.174 16.967 -11.924 1.00 92.56 245 ASN A N 1
ATOM 2001 C CA . ASN A 1 245 ? -7.069 16.087 -12.324 1.00 92.56 245 ASN A CA 1
ATOM 2002 C C . ASN A 1 245 ? -6.254 15.581 -11.129 1.00 92.56 245 ASN A C 1
ATOM 2004 O O . ASN A 1 245 ? -5.820 14.432 -11.114 1.00 92.56 245 ASN A O 1
ATOM 2008 N N . GLY A 1 246 ? -6.051 16.422 -10.115 1.00 92.56 246 GLY A N 1
ATOM 2009 C CA . GLY A 1 246 ? -5.288 16.062 -8.933 1.00 92.56 246 GLY A CA 1
ATOM 2010 C C . GLY A 1 246 ? -5.995 15.016 -8.077 1.00 92.56 246 GLY A C 1
ATOM 2011 O O . GLY A 1 246 ? -5.310 14.203 -7.452 1.00 92.56 246 GLY A O 1
ATOM 2012 N N . LEU A 1 247 ? -7.328 15.037 -7.980 1.00 93.44 247 LEU A N 1
ATOM 2013 C CA . LEU A 1 247 ? -8.072 13.978 -7.294 1.00 93.44 247 LEU A CA 1
ATOM 2014 C C . LEU A 1 247 ? -8.057 12.683 -8.103 1.00 93.44 247 LEU A C 1
ATOM 2016 O O . LEU A 1 247 ? -7.732 11.644 -7.530 1.00 93.44 247 LEU A O 1
ATOM 2020 N N . ASN A 1 248 ? -8.322 12.748 -9.410 1.00 95.06 248 ASN A N 1
ATOM 2021 C CA . ASN A 1 248 ? -8.255 11.575 -10.288 1.00 95.06 248 ASN A CA 1
ATOM 2022 C C . ASN A 1 248 ? -6.884 10.886 -10.195 1.00 95.06 248 ASN A C 1
ATOM 2024 O O . ASN A 1 248 ? -6.807 9.678 -9.983 1.00 95.06 248 ASN A O 1
ATOM 2028 N N . MET A 1 249 ? -5.801 11.667 -10.220 1.00 95.69 249 MET A N 1
ATOM 2029 C CA . MET A 1 249 ? -4.436 11.166 -10.058 1.00 95.69 249 MET A CA 1
ATOM 2030 C C . MET A 1 249 ? -4.227 10.478 -8.700 1.00 95.69 249 MET A C 1
ATOM 2032 O O . MET A 1 249 ? -3.698 9.368 -8.637 1.00 95.69 249 MET A O 1
ATOM 2036 N N . ALA A 1 250 ? -4.692 11.098 -7.609 1.00 96.00 250 ALA A N 1
ATOM 2037 C CA . ALA A 1 250 ? -4.577 10.533 -6.265 1.00 96.00 250 ALA A CA 1
ATOM 2038 C C . ALA A 1 250 ? -5.367 9.222 -6.104 1.00 96.00 250 ALA A C 1
ATOM 2040 O O . ALA A 1 250 ? -4.864 8.282 -5.482 1.00 96.00 250 ALA A O 1
ATOM 2041 N N . ILE A 1 251 ? -6.568 9.136 -6.687 1.00 96.56 251 ILE A N 1
ATOM 2042 C CA . ILE A 1 251 ? -7.368 7.905 -6.702 1.00 96.56 251 ILE A CA 1
ATOM 2043 C C . ILE A 1 251 ? -6.657 6.827 -7.526 1.00 96.56 251 ILE A C 1
ATOM 2045 O O . ILE A 1 251 ? -6.497 5.713 -7.032 1.00 96.56 251 ILE A O 1
ATOM 2049 N N . GLY A 1 252 ? -6.152 7.163 -8.719 1.00 96.94 252 GLY A N 1
ATOM 2050 C CA . GLY A 1 252 ? -5.394 6.237 -9.565 1.00 96.94 252 GLY A CA 1
ATOM 2051 C C . GLY A 1 252 ? -4.178 5.646 -8.844 1.00 96.94 252 GLY A C 1
ATOM 2052 O O . GLY A 1 252 ? -3.994 4.429 -8.829 1.00 96.94 252 GLY A O 1
ATOM 2053 N N . HIS A 1 253 ? -3.385 6.472 -8.149 1.00 97.50 253 HIS A N 1
ATOM 2054 C CA . HIS A 1 253 ? -2.259 5.974 -7.345 1.00 97.50 253 HIS A CA 1
ATOM 2055 C C . HIS A 1 253 ? -2.704 5.041 -6.223 1.00 97.50 253 HIS A C 1
ATOM 2057 O O . HIS A 1 253 ? -2.086 3.999 -6.005 1.00 97.50 253 HIS A O 1
ATOM 2063 N N . MET A 1 254 ? -3.754 5.419 -5.496 1.00 97.06 254 MET A N 1
ATOM 2064 C CA . MET A 1 254 ? -4.281 4.619 -4.396 1.00 97.06 254 MET A CA 1
ATOM 2065 C C . MET A 1 254 ? -4.798 3.260 -4.898 1.00 97.06 254 MET A C 1
ATOM 2067 O O . MET A 1 254 ? -4.475 2.236 -4.296 1.00 97.06 254 MET A O 1
ATOM 2071 N N . LEU A 1 255 ? -5.499 3.225 -6.033 1.00 97.44 255 LEU A N 1
ATOM 2072 C CA . LEU A 1 255 ? -5.986 1.993 -6.658 1.00 97.44 255 LEU A CA 1
ATOM 2073 C C . LEU A 1 255 ? -4.850 1.084 -7.122 1.00 97.44 255 LEU A C 1
ATOM 2075 O O . LEU A 1 255 ? -4.826 -0.093 -6.758 1.00 97.44 255 LEU A O 1
ATOM 2079 N N . TYR A 1 256 ? -3.874 1.636 -7.845 1.00 96.88 256 TYR A N 1
ATOM 2080 C CA . TYR A 1 256 ? -2.700 0.889 -8.298 1.00 96.88 256 TYR A CA 1
ATOM 2081 C C . TYR A 1 256 ? -1.924 0.284 -7.120 1.00 96.88 256 TYR A C 1
ATOM 2083 O O . TYR A 1 256 ? -1.552 -0.888 -7.136 1.00 96.88 256 TYR A O 1
ATOM 2091 N N . ASN A 1 257 ? -1.737 1.050 -6.041 1.00 92.94 257 ASN A N 1
ATOM 2092 C CA . ASN A 1 257 ? -1.051 0.566 -4.841 1.00 92.94 257 ASN A CA 1
ATOM 2093 C C . ASN A 1 257 ? -1.796 -0.580 -4.137 1.00 92.94 257 ASN A C 1
ATOM 2095 O O . ASN A 1 257 ? -1.161 -1.384 -3.454 1.00 92.94 257 ASN A O 1
ATOM 2099 N N . ASN A 1 258 ? -3.117 -0.664 -4.309 1.00 91.69 258 ASN A N 1
ATOM 2100 C CA . ASN A 1 258 ? -3.944 -1.758 -3.806 1.00 91.69 258 ASN A CA 1
ATOM 2101 C C . ASN A 1 258 ? -4.153 -2.886 -4.844 1.00 91.69 258 ASN A C 1
ATOM 2103 O O . ASN A 1 258 ? -4.881 -3.834 -4.563 1.00 91.69 258 ASN A O 1
ATOM 2107 N N . GLY A 1 259 ? -3.505 -2.821 -6.016 1.00 92.00 259 GLY A N 1
ATOM 2108 C CA . GLY A 1 259 ? -3.563 -3.853 -7.060 1.00 92.00 259 GLY A CA 1
ATOM 2109 C C . GLY A 1 259 ? -4.785 -3.786 -7.982 1.00 92.00 259 GLY A C 1
ATOM 2110 O O . GLY A 1 259 ? -5.038 -4.736 -8.721 1.00 92.00 259 GLY A O 1
ATOM 2111 N N . PHE A 1 260 ? -5.545 -2.688 -7.957 1.00 95.31 260 PHE A N 1
ATOM 2112 C CA . PHE A 1 260 ? -6.690 -2.453 -8.844 1.00 95.31 260 PHE A CA 1
ATOM 2113 C C . PHE A 1 260 ? -6.234 -1.760 -10.134 1.00 95.31 260 PHE A C 1
ATOM 2115 O O . PHE A 1 260 ? -6.630 -0.631 -10.419 1.00 95.31 260 PHE A O 1
ATOM 2122 N N . ASP A 1 261 ? -5.371 -2.441 -10.891 1.00 96.31 261 ASP A N 1
ATOM 2123 C CA . ASP A 1 261 ? -4.672 -1.907 -12.068 1.00 96.31 261 ASP A CA 1
ATOM 2124 C C . ASP A 1 261 ? -5.639 -1.345 -13.134 1.00 96.31 261 ASP A C 1
ATOM 2126 O O . ASP A 1 261 ? -5.450 -0.229 -13.613 1.00 96.31 261 ASP A O 1
ATOM 2130 N N . GLU A 1 262 ? -6.712 -2.074 -13.459 1.00 95.38 262 GLU A N 1
ATOM 2131 C CA . GLU A 1 262 ? -7.719 -1.653 -14.449 1.00 95.38 262 GLU A CA 1
ATOM 2132 C C . GLU A 1 262 ? -8.387 -0.328 -14.064 1.00 95.38 262 GLU A C 1
ATOM 2134 O O . GLU A 1 262 ? -8.364 0.639 -14.820 1.00 95.38 262 GLU A O 1
ATOM 2139 N N . LEU A 1 263 ? -8.918 -0.264 -12.841 1.00 96.12 263 LEU A N 1
ATOM 2140 C CA . LEU A 1 263 ? -9.621 0.917 -12.357 1.00 96.12 263 LEU A CA 1
ATOM 2141 C C . LEU A 1 263 ? -8.653 2.093 -12.169 1.00 96.12 263 LEU A C 1
ATOM 2143 O O . LEU A 1 263 ? -9.030 3.243 -12.361 1.00 96.12 263 LEU A O 1
ATOM 2147 N N . ALA A 1 264 ? -7.392 1.825 -11.815 1.00 97.69 264 ALA A N 1
ATOM 2148 C CA . ALA A 1 264 ? -6.368 2.860 -11.750 1.00 97.69 264 ALA A CA 1
ATOM 2149 C C . ALA A 1 264 ? -6.150 3.531 -13.116 1.00 97.69 264 ALA A C 1
ATOM 2151 O O . ALA A 1 264 ? -6.074 4.760 -13.163 1.00 97.69 264 ALA A O 1
ATOM 2152 N N . LEU A 1 265 ? -6.094 2.752 -14.208 1.00 96.81 265 LEU A N 1
ATOM 2153 C CA . LEU A 1 265 ? -6.003 3.296 -15.568 1.00 96.81 265 LEU A CA 1
ATOM 2154 C C . LEU A 1 265 ? -7.209 4.166 -15.920 1.00 96.81 265 LEU A C 1
ATOM 2156 O O . LEU A 1 265 ? -7.000 5.283 -16.383 1.00 96.81 265 LEU A O 1
ATOM 2160 N N . ASP A 1 266 ? -8.432 3.739 -15.597 1.00 95.38 266 ASP A N 1
ATOM 2161 C CA . ASP A 1 266 ? -9.636 4.546 -15.857 1.00 95.38 266 ASP A CA 1
ATOM 2162 C C . ASP A 1 266 ? -9.553 5.938 -15.204 1.00 95.38 266 ASP A C 1
ATOM 2164 O O . ASP A 1 266 ? -10.012 6.938 -15.760 1.00 95.38 266 ASP A O 1
ATOM 2168 N N . PHE A 1 267 ? -8.954 6.031 -14.013 1.00 96.00 267 PHE A N 1
ATOM 2169 C CA . PHE A 1 267 ? -8.738 7.310 -13.337 1.00 96.00 267 PHE A CA 1
ATOM 2170 C C . PHE A 1 267 ? -7.603 8.134 -13.945 1.00 96.00 267 PHE A C 1
ATOM 2172 O O . PHE A 1 267 ? -7.707 9.363 -13.978 1.00 96.00 267 PHE A O 1
ATOM 2179 N N . TYR A 1 268 ? -6.542 7.500 -14.444 1.00 96.81 268 TYR A N 1
ATOM 2180 C CA . TYR A 1 268 ? -5.501 8.210 -15.185 1.00 96.81 268 TYR A CA 1
ATOM 2181 C C . TYR A 1 268 ? -6.017 8.742 -16.529 1.00 96.81 268 TYR A C 1
ATOM 2183 O O . TYR A 1 268 ? -5.709 9.880 -16.877 1.00 96.81 268 TYR A O 1
ATOM 2191 N N . ASP A 1 269 ? -6.871 7.995 -17.228 1.00 94.19 269 ASP A N 1
ATOM 2192 C CA . ASP A 1 269 ? -7.425 8.372 -18.537 1.00 94.19 269 ASP A CA 1
ATOM 2193 C C . ASP A 1 269 ? -8.401 9.560 -18.470 1.00 94.19 269 ASP A C 1
ATOM 2195 O O . ASP A 1 269 ? -8.580 10.297 -19.446 1.00 94.19 269 ASP A O 1
ATOM 2199 N N . LYS A 1 270 ? -8.984 9.825 -17.292 1.00 94.19 270 LYS A N 1
ATOM 2200 C CA . LYS A 1 270 ? -9.748 11.059 -17.030 1.00 94.19 270 LYS A CA 1
ATOM 2201 C C . LYS A 1 270 ? -8.879 12.322 -17.084 1.00 94.19 270 LYS A C 1
ATOM 2203 O O . LYS A 1 270 ? -9.412 13.426 -17.187 1.00 94.19 270 LYS A O 1
ATOM 2208 N N . ILE A 1 271 ? -7.553 12.193 -17.021 1.00 94.44 271 ILE A N 1
ATOM 2209 C CA . ILE A 1 271 ? -6.606 13.309 -17.117 1.00 94.44 271 ILE A CA 1
ATOM 2210 C C . ILE A 1 271 ? -6.243 13.507 -18.595 1.00 94.44 271 ILE A C 1
ATOM 2212 O O . ILE A 1 271 ? -5.254 12.982 -19.096 1.00 94.44 271 ILE A O 1
ATOM 2216 N N . HIS A 1 272 ? -7.064 14.283 -19.306 1.00 88.38 272 HIS A N 1
ATOM 2217 C CA . HIS A 1 272 ? -6.983 14.405 -20.769 1.00 88.38 272 HIS A CA 1
ATOM 2218 C C . HIS A 1 272 ? -5.674 15.000 -21.315 1.00 88.38 272 HIS A C 1
ATOM 2220 O O . HIS A 1 272 ? -5.279 14.673 -22.433 1.00 88.38 272 HIS A O 1
ATOM 2226 N N . ASP A 1 273 ? -5.014 15.895 -20.572 1.00 91.94 273 ASP A N 1
ATOM 2227 C CA . ASP A 1 273 ? -3.701 16.424 -20.956 1.00 91.94 273 ASP A CA 1
ATOM 2228 C C . ASP A 1 273 ? -2.610 15.721 -20.147 1.00 91.94 273 ASP A C 1
ATOM 2230 O O . ASP A 1 273 ? -2.453 15.935 -18.942 1.00 91.94 273 ASP A O 1
ATOM 2234 N N . VAL A 1 274 ? -1.832 14.898 -20.852 1.00 92.06 274 VAL A N 1
ATOM 2235 C CA . VAL A 1 274 ? -0.728 14.092 -20.315 1.00 92.06 274 VAL A CA 1
ATOM 2236 C C . VAL A 1 274 ? 0.325 14.917 -19.575 1.00 92.06 274 VAL A C 1
ATOM 2238 O O . VAL A 1 274 ? 1.046 14.372 -18.746 1.00 92.06 274 VAL A O 1
ATOM 2241 N N . LYS A 1 275 ? 0.407 16.235 -19.806 1.00 92.94 275 LYS A N 1
ATOM 2242 C CA . LYS A 1 275 ? 1.315 17.128 -19.065 1.00 92.94 275 LYS A CA 1
ATOM 2243 C C . LYS A 1 275 ? 0.927 17.306 -17.596 1.00 92.94 275 LYS A C 1
ATOM 2245 O O . LYS A 1 275 ? 1.750 17.788 -16.821 1.00 92.94 275 LYS A O 1
ATOM 2250 N N . PHE A 1 276 ? -0.305 16.960 -17.218 1.00 94.69 276 PHE A N 1
ATOM 2251 C CA . PHE A 1 276 ? -0.736 16.941 -15.819 1.00 94.69 276 PHE A CA 1
ATOM 2252 C C . PHE A 1 276 ? -0.409 15.625 -15.106 1.00 94.69 276 PHE A C 1
ATOM 2254 O O . PHE A 1 276 ? -0.523 15.578 -13.883 1.00 94.69 276 PHE A O 1
ATOM 2261 N N . LEU A 1 277 ? -0.015 14.574 -15.832 1.00 96.12 277 LEU A N 1
ATOM 2262 C CA . LEU A 1 277 ? 0.411 13.317 -15.224 1.00 96.12 277 LEU A CA 1
ATOM 2263 C C . LEU A 1 277 ? 1.809 13.483 -14.633 1.00 96.12 277 LEU A C 1
ATOM 2265 O O . LEU A 1 277 ? 2.745 13.851 -15.337 1.00 96.12 277 LEU A O 1
ATOM 2269 N N . GLU A 1 278 ? 1.962 13.182 -13.346 1.00 96.19 278 GLU A N 1
ATOM 2270 C CA . GLU A 1 278 ? 3.273 13.161 -12.700 1.00 96.19 278 GLU A CA 1
ATOM 2271 C C . GLU A 1 278 ? 4.070 11.887 -13.031 1.00 96.19 278 GLU A C 1
ATOM 2273 O O . GLU A 1 278 ? 3.523 10.884 -13.494 1.00 96.19 278 GLU A O 1
ATOM 2278 N N . GLU A 1 279 ? 5.371 11.896 -12.730 1.00 96.81 279 GLU A N 1
ATOM 2279 C CA . GLU A 1 279 ? 6.290 10.774 -12.975 1.00 96.81 279 GLU A CA 1
ATOM 2280 C C . GLU A 1 279 ? 5.755 9.433 -12.434 1.00 96.81 279 GLU A C 1
ATOM 2282 O O . GLU A 1 279 ? 5.795 8.422 -13.138 1.00 96.81 279 GLU A O 1
ATOM 2287 N N . THR A 1 280 ? 5.177 9.421 -11.226 1.00 96.94 280 THR A N 1
ATOM 2288 C CA . THR A 1 280 ? 4.547 8.230 -10.630 1.00 96.94 280 THR A CA 1
ATOM 2289 C C . THR A 1 280 ? 3.420 7.671 -11.499 1.00 96.94 280 THR A C 1
ATOM 2291 O O . THR A 1 280 ? 3.278 6.454 -11.611 1.00 96.94 280 THR A O 1
ATOM 2294 N N . ALA A 1 281 ? 2.612 8.534 -12.120 1.00 97.62 281 ALA A N 1
ATOM 2295 C CA . ALA A 1 281 ? 1.470 8.107 -12.924 1.00 97.62 281 ALA A CA 1
ATOM 2296 C C . ALA A 1 281 ? 1.956 7.435 -14.207 1.00 97.62 281 ALA A C 1
ATOM 2298 O O . ALA A 1 281 ? 1.510 6.336 -14.518 1.00 97.62 281 ALA A O 1
ATOM 2299 N N . PHE A 1 282 ? 2.953 8.023 -14.876 1.00 97.94 282 PHE A N 1
ATOM 2300 C CA . PHE A 1 282 ? 3.604 7.407 -16.036 1.00 97.94 282 PHE A CA 1
ATOM 2301 C C . PHE A 1 282 ? 4.148 6.017 -15.722 1.00 97.94 282 PHE 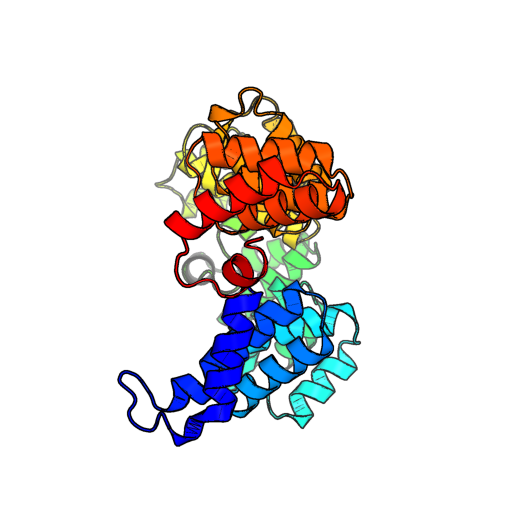A C 1
ATOM 2303 O O . PHE A 1 282 ? 3.926 5.075 -16.475 1.00 97.94 282 PHE A O 1
ATOM 2310 N N . ILE A 1 283 ? 4.838 5.871 -14.594 1.00 97.06 283 ILE A N 1
ATOM 2311 C CA . ILE A 1 283 ? 5.396 4.587 -14.169 1.00 97.06 283 ILE A CA 1
ATOM 2312 C C . ILE A 1 283 ? 4.296 3.549 -13.959 1.00 97.06 283 ILE A C 1
ATOM 2314 O O . ILE A 1 283 ? 4.445 2.414 -14.407 1.00 97.06 283 ILE A O 1
ATOM 2318 N N . ASN A 1 284 ? 3.216 3.931 -13.276 1.00 97.75 284 ASN A N 1
ATOM 2319 C CA . ASN A 1 284 ? 2.102 3.034 -13.000 1.00 97.75 284 ASN A CA 1
ATOM 2320 C C . ASN A 1 284 ? 1.401 2.626 -14.303 1.00 97.75 284 ASN A C 1
ATOM 2322 O O . ASN A 1 284 ? 1.224 1.438 -14.542 1.00 97.75 284 ASN A O 1
ATOM 2326 N N . ILE A 1 285 ? 1.085 3.585 -15.181 1.00 98.00 285 ILE A N 1
ATOM 2327 C CA . ILE A 1 285 ? 0.475 3.330 -16.495 1.00 98.00 285 ILE A CA 1
ATOM 2328 C C . ILE A 1 285 ? 1.344 2.365 -17.308 1.00 98.00 285 ILE A C 1
ATOM 2330 O O . ILE A 1 285 ? 0.857 1.346 -17.794 1.00 98.00 285 ILE A O 1
ATOM 2334 N N . VAL A 1 286 ? 2.647 2.640 -17.409 1.00 97.25 286 VAL A N 1
ATOM 2335 C CA . VAL A 1 286 ? 3.590 1.796 -18.153 1.00 97.25 286 VAL A CA 1
ATOM 2336 C C . VAL A 1 286 ? 3.658 0.378 -17.578 1.00 97.25 286 VAL A C 1
ATOM 2338 O O . VAL A 1 286 ? 3.666 -0.580 -18.350 1.00 97.25 286 VAL A O 1
ATOM 2341 N N . ASP A 1 287 ? 3.687 0.217 -16.251 1.00 95.31 287 ASP A N 1
ATOM 2342 C CA . ASP A 1 287 ? 3.685 -1.104 -15.606 1.00 95.31 287 ASP A CA 1
ATOM 2343 C C . ASP A 1 287 ? 2.413 -1.901 -15.937 1.00 95.31 287 ASP A C 1
ATOM 2345 O O . ASP A 1 287 ? 2.493 -3.077 -16.304 1.00 95.31 287 ASP A O 1
ATOM 2349 N N . ILE A 1 288 ? 1.247 -1.251 -15.884 1.00 96.56 288 ILE A N 1
ATOM 2350 C CA . ILE A 1 288 ? -0.042 -1.884 -16.193 1.00 96.56 288 ILE A CA 1
ATOM 2351 C C . ILE A 1 288 ? -0.096 -2.307 -17.668 1.00 96.56 288 ILE A C 1
ATOM 2353 O O . ILE A 1 288 ? -0.387 -3.467 -17.971 1.00 96.56 288 ILE A O 1
ATOM 2357 N N . LEU A 1 289 ? 0.262 -1.410 -18.592 1.00 96.50 289 LEU A N 1
ATOM 2358 C CA . LEU A 1 289 ? 0.290 -1.705 -20.031 1.00 96.50 289 LEU A CA 1
ATOM 2359 C C . LEU A 1 289 ? 1.272 -2.841 -20.361 1.00 96.50 289 LEU A C 1
ATOM 2361 O O . LEU A 1 289 ? 0.986 -3.701 -21.198 1.00 96.50 289 LEU A O 1
ATOM 2365 N N . MET A 1 290 ? 2.408 -2.905 -19.661 1.00 93.38 290 MET A N 1
ATOM 2366 C CA . MET A 1 290 ? 3.367 -4.004 -19.792 1.00 93.38 290 MET A CA 1
ATOM 2367 C C . MET A 1 290 ? 2.786 -5.346 -19.341 1.00 93.38 290 MET A C 1
ATOM 2369 O O . MET A 1 290 ? 2.963 -6.342 -20.048 1.00 93.38 290 MET A O 1
ATOM 2373 N N . LYS A 1 291 ? 2.062 -5.390 -18.213 1.00 92.25 291 LYS A N 1
ATOM 2374 C CA . LYS A 1 291 ? 1.371 -6.606 -17.739 1.00 92.25 291 LYS A CA 1
ATOM 2375 C C . LYS A 1 291 ? 0.312 -7.094 -18.731 1.00 92.25 291 LYS A C 1
ATOM 2377 O O . LYS A 1 291 ? 0.169 -8.302 -18.912 1.00 92.25 291 LYS A O 1
ATOM 2382 N N . ARG A 1 292 ? -0.378 -6.173 -19.411 1.00 93.75 292 ARG A N 1
ATOM 2383 C CA . ARG A 1 292 ? -1.359 -6.479 -20.469 1.00 93.75 292 ARG A CA 1
ATOM 2384 C C . ARG A 1 292 ? -0.740 -6.825 -21.826 1.00 93.75 292 ARG A C 1
ATOM 2386 O O . ARG A 1 292 ? -1.462 -7.175 -22.755 1.00 93.75 292 ARG A O 1
ATOM 2393 N N . ASN A 1 293 ? 0.588 -6.760 -21.952 1.00 93.31 293 ASN A N 1
ATOM 2394 C CA . ASN A 1 293 ? 1.310 -6.944 -23.213 1.00 93.31 293 ASN A CA 1
ATOM 2395 C C . ASN A 1 293 ? 0.927 -5.907 -24.300 1.00 93.31 293 ASN A C 1
ATOM 2397 O O . ASN A 1 293 ? 1.082 -6.160 -25.497 1.00 93.31 293 ASN A O 1
ATOM 2401 N N . GLU A 1 294 ? 0.488 -4.712 -23.895 1.00 95.69 294 GLU A N 1
ATOM 2402 C CA . GLU A 1 294 ? 0.178 -3.568 -24.768 1.00 95.69 294 GLU A CA 1
ATOM 2403 C C . GLU A 1 294 ? 1.454 -2.758 -25.066 1.00 95.69 294 GLU A C 1
ATOM 2405 O O . GLU A 1 294 ? 1.605 -1.589 -24.707 1.00 95.69 294 GLU A O 1
ATOM 2410 N N . LEU A 1 295 ? 2.426 -3.416 -25.708 1.00 95.19 295 LEU A N 1
ATOM 2411 C CA . LEU A 1 295 ? 3.809 -2.929 -25.791 1.00 95.19 295 LEU A CA 1
ATOM 2412 C C . LEU A 1 295 ? 3.958 -1.567 -26.486 1.00 95.19 295 LEU A C 1
ATOM 2414 O O . LEU A 1 295 ? 4.807 -0.780 -26.083 1.00 95.19 295 LEU A O 1
ATOM 2418 N N . GLN A 1 296 ? 3.164 -1.279 -27.522 1.00 95.62 296 GLN A N 1
ATOM 2419 C CA . GLN A 1 296 ? 3.279 -0.003 -28.235 1.00 95.62 296 GLN A CA 1
ATOM 2420 C C . GLN A 1 296 ? 2.840 1.169 -27.351 1.00 95.62 296 GLN A C 1
ATOM 2422 O O . GLN A 1 296 ? 3.581 2.135 -27.221 1.00 95.62 296 GLN A O 1
ATOM 2427 N N . MET A 1 297 ? 1.695 1.047 -26.672 1.00 96.12 297 MET A N 1
ATOM 2428 C CA . MET A 1 297 ? 1.213 2.084 -25.757 1.00 96.12 297 MET A CA 1
ATOM 2429 C C . MET A 1 297 ? 2.164 2.256 -24.569 1.00 96.12 297 MET A C 1
ATOM 2431 O O . MET A 1 297 ? 2.487 3.382 -24.197 1.00 96.12 297 MET A O 1
ATOM 2435 N N . ALA A 1 298 ? 2.681 1.154 -24.013 1.00 97.44 298 ALA A N 1
ATOM 2436 C CA . ALA A 1 298 ? 3.684 1.215 -22.952 1.00 97.44 298 ALA A CA 1
ATOM 2437 C C . ALA A 1 298 ? 4.947 1.976 -23.395 1.00 97.44 298 ALA A C 1
ATOM 2439 O O . ALA A 1 298 ? 5.485 2.777 -22.629 1.00 97.44 298 ALA A O 1
ATOM 2440 N N . LEU A 1 299 ? 5.409 1.754 -24.631 1.00 97.50 299 LEU A N 1
ATOM 2441 C CA . LEU A 1 299 ? 6.548 2.473 -25.201 1.00 97.50 299 LEU A CA 1
ATOM 2442 C C . LEU A 1 299 ? 6.239 3.963 -25.383 1.00 97.50 299 LEU A C 1
ATOM 2444 O O . LEU A 1 299 ? 7.074 4.789 -25.017 1.00 97.50 299 LEU A O 1
ATOM 2448 N N . ASP A 1 300 ? 5.058 4.299 -25.900 1.00 96.69 300 ASP A N 1
ATOM 2449 C CA . ASP A 1 300 ? 4.643 5.684 -26.141 1.00 96.69 300 ASP A CA 1
ATOM 2450 C C . ASP A 1 300 ? 4.588 6.481 -24.826 1.00 96.69 300 ASP A C 1
ATOM 2452 O O . ASP A 1 300 ? 5.173 7.563 -24.734 1.00 96.69 300 ASP A O 1
ATOM 2456 N N . TYR A 1 301 ? 3.989 5.919 -23.767 1.00 97.56 301 TYR A N 1
ATOM 2457 C CA . TYR A 1 301 ? 3.992 6.539 -22.436 1.00 97.56 301 TYR A CA 1
ATOM 2458 C C . TYR A 1 301 ? 5.402 6.636 -21.843 1.00 97.56 301 TYR A C 1
ATOM 2460 O O . TYR A 1 301 ? 5.758 7.671 -21.277 1.00 97.56 301 TYR A O 1
ATOM 2468 N N . ALA A 1 302 ? 6.233 5.598 -21.984 1.00 97.69 302 ALA A N 1
ATOM 2469 C CA . ALA A 1 302 ? 7.600 5.626 -21.470 1.00 97.69 302 ALA A CA 1
ATOM 2470 C C . ALA A 1 302 ? 8.450 6.717 -22.148 1.00 97.69 302 ALA A C 1
ATOM 2472 O O . ALA A 1 302 ? 9.156 7.455 -21.459 1.00 97.69 302 ALA A O 1
ATOM 2473 N N . ILE A 1 303 ? 8.356 6.853 -23.476 1.00 96.50 303 ILE A N 1
ATOM 2474 C CA . ILE A 1 303 ? 9.037 7.912 -24.234 1.00 96.50 303 ILE A CA 1
ATOM 2475 C C . ILE A 1 303 ? 8.491 9.283 -23.834 1.00 96.50 303 ILE A C 1
ATOM 2477 O O . ILE A 1 303 ? 9.283 10.171 -23.525 1.00 96.50 303 ILE A O 1
ATOM 2481 N N . CYS A 1 304 ? 7.168 9.444 -23.770 1.00 97.06 304 CYS A N 1
ATOM 2482 C CA . CYS A 1 304 ? 6.542 10.707 -23.384 1.00 97.06 304 CYS A CA 1
ATOM 2483 C C . CYS A 1 304 ? 7.010 11.171 -21.993 1.00 97.06 304 CYS A C 1
ATOM 2485 O O . CYS A 1 304 ? 7.405 12.325 -21.828 1.00 97.06 304 CYS A O 1
ATOM 2487 N N . GLY A 1 305 ? 7.072 10.267 -21.010 1.00 97.00 305 GLY A N 1
ATOM 2488 C CA . GLY A 1 305 ? 7.608 10.588 -19.686 1.00 97.00 305 GLY A CA 1
ATOM 2489 C C . GLY A 1 305 ? 9.067 11.062 -19.736 1.00 97.00 305 GLY A C 1
ATOM 2490 O O . GLY A 1 305 ? 9.420 12.068 -19.119 1.00 97.00 305 GLY A O 1
ATOM 2491 N N . VAL A 1 306 ? 9.913 10.397 -20.528 1.00 96.81 306 VAL A N 1
ATOM 2492 C CA . VAL A 1 306 ? 11.316 10.806 -20.730 1.00 96.81 306 VAL A CA 1
ATOM 2493 C C . VAL A 1 306 ? 11.417 12.177 -21.416 1.00 96.81 306 VAL A C 1
ATOM 2495 O O . VAL A 1 306 ? 12.240 13.004 -21.016 1.00 96.81 306 VAL A O 1
ATOM 2498 N N . GLU A 1 307 ? 10.570 12.468 -22.407 1.00 95.94 307 GLU A N 1
ATOM 2499 C CA . GLU A 1 307 ? 10.505 13.776 -23.079 1.00 95.94 307 GLU A CA 1
ATOM 2500 C C . GLU A 1 307 ? 10.058 14.901 -22.133 1.00 95.94 307 GLU A C 1
ATOM 2502 O O . GLU A 1 307 ? 10.560 16.028 -22.218 1.00 95.94 307 GLU A O 1
ATOM 2507 N N . LEU A 1 308 ? 9.193 14.582 -21.166 1.00 96.38 308 LEU A N 1
ATOM 2508 C CA . LEU A 1 308 ? 8.820 15.464 -20.054 1.00 96.38 308 LEU A CA 1
ATOM 2509 C C . LEU A 1 308 ? 9.924 15.606 -18.990 1.00 96.38 308 LEU A C 1
ATOM 2511 O O . LEU A 1 308 ? 9.735 16.304 -17.993 1.00 96.38 308 LEU A O 1
ATOM 2515 N N . LYS A 1 309 ? 11.109 15.032 -19.237 1.00 95.75 309 LYS A N 1
ATOM 2516 C CA . LYS A 1 309 ? 12.289 15.034 -18.357 1.00 95.75 309 LYS A CA 1
ATOM 2517 C C . LYS A 1 309 ? 12.097 14.246 -17.065 1.00 95.75 309 LYS A C 1
ATOM 2519 O O . LYS A 1 309 ? 12.827 14.489 -16.102 1.00 95.75 309 LYS A O 1
ATOM 2524 N N . TYR A 1 310 ? 11.164 13.298 -17.03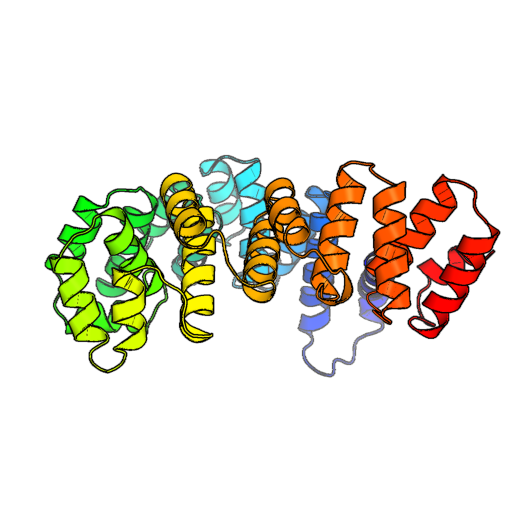9 1.00 97.25 310 TYR A N 1
ATOM 2525 C CA . TYR A 1 310 ? 11.125 12.308 -15.974 1.00 97.25 310 TYR A CA 1
ATOM 2526 C C . TYR A 1 310 ? 12.325 11.378 -16.091 1.00 97.25 310 TYR A C 1
ATOM 2528 O O . TYR A 1 310 ? 12.775 11.022 -17.183 1.00 97.25 310 TYR A O 1
ATOM 2536 N N . THR A 1 311 ? 12.906 11.067 -14.939 1.00 96.00 311 THR A N 1
ATOM 2537 C CA . THR A 1 311 ? 14.208 10.410 -14.845 1.00 96.00 311 THR A CA 1
ATOM 2538 C C . THR A 1 311 ? 14.129 9.042 -14.193 1.00 96.00 311 THR A C 1
ATOM 2540 O O . THR A 1 311 ? 15.158 8.372 -14.122 1.00 96.00 311 THR A O 1
ATOM 2543 N N . ASP A 1 312 ? 12.959 8.582 -13.744 1.00 95.88 312 ASP A N 1
ATOM 2544 C CA . ASP A 1 312 ? 12.812 7.262 -13.140 1.00 95.88 312 ASP A CA 1
ATOM 2545 C C . ASP A 1 312 ? 13.325 6.163 -14.081 1.00 95.88 312 ASP A C 1
ATOM 2547 O O . ASP A 1 312 ? 12.909 6.011 -15.232 1.00 95.88 312 ASP A O 1
ATOM 2551 N N . TYR A 1 313 ? 14.254 5.363 -13.554 1.00 94.88 313 TYR A N 1
ATOM 2552 C CA . TYR A 1 313 ? 14.921 4.289 -14.280 1.00 94.88 313 TYR A CA 1
ATOM 2553 C C . TYR A 1 313 ? 13.950 3.316 -14.965 1.00 94.88 313 TYR A C 1
ATOM 2555 O O . TYR A 1 313 ? 14.293 2.730 -15.993 1.00 94.88 313 TYR A O 1
ATOM 2563 N N . ARG A 1 314 ? 12.758 3.103 -14.395 1.00 94.00 314 ARG A N 1
ATOM 2564 C CA . ARG A 1 314 ? 11.757 2.170 -14.927 1.00 94.00 314 ARG A CA 1
ATOM 2565 C C . ARG A 1 314 ? 11.244 2.601 -16.295 1.00 94.00 314 ARG A C 1
ATOM 2567 O O . ARG A 1 314 ? 11.053 1.728 -17.135 1.00 94.00 314 ARG A O 1
ATOM 2574 N N . LEU A 1 315 ? 11.109 3.906 -16.543 1.00 96.81 315 LEU A N 1
ATOM 2575 C CA . LEU A 1 315 ? 10.694 4.428 -17.849 1.00 96.81 315 LEU A CA 1
ATOM 2576 C C . LEU A 1 315 ? 11.734 4.075 -18.920 1.00 96.81 315 LEU A C 1
ATOM 2578 O O . LEU A 1 315 ? 11.402 3.466 -19.936 1.00 96.81 315 LEU A O 1
ATOM 2582 N N . PHE A 1 316 ? 13.016 4.339 -18.639 1.00 97.00 316 PHE A N 1
ATOM 2583 C CA . PHE A 1 316 ? 14.115 3.974 -19.539 1.00 97.00 316 PHE A CA 1
ATOM 2584 C C . PHE A 1 316 ? 14.209 2.465 -19.762 1.00 97.00 316 PHE A C 1
ATOM 2586 O O . PHE A 1 316 ? 14.303 2.016 -20.904 1.00 97.00 316 PHE A O 1
ATOM 2593 N N . LYS A 1 317 ? 14.192 1.676 -18.679 1.00 94.94 317 LYS A N 1
ATOM 2594 C CA . LYS A 1 317 ? 14.295 0.214 -18.759 1.00 94.94 317 LYS A CA 1
ATOM 2595 C C . LYS A 1 317 ? 13.165 -0.360 -19.612 1.00 94.94 317 LYS A C 1
ATOM 2597 O O . LYS A 1 317 ? 13.448 -1.139 -20.517 1.00 94.94 317 LYS A O 1
ATOM 2602 N N . CYS A 1 318 ? 11.928 0.071 -19.371 1.00 94.81 318 CYS A N 1
ATOM 2603 C CA . CYS A 1 318 ? 10.771 -0.369 -20.140 1.00 94.81 318 CYS A CA 1
ATOM 2604 C C . CYS A 1 318 ? 10.924 -0.042 -21.632 1.00 94.81 318 CYS A C 1
ATOM 2606 O O . CYS A 1 318 ? 10.846 -0.941 -22.472 1.00 94.81 318 CYS A O 1
ATOM 2608 N N . ALA A 1 319 ? 11.240 1.216 -21.965 1.00 96.88 319 ALA A N 1
ATOM 2609 C CA . ALA A 1 319 ? 11.435 1.627 -23.351 1.00 96.88 319 ALA A CA 1
ATOM 2610 C C . ALA A 1 319 ? 12.523 0.788 -24.049 1.00 96.88 319 ALA A C 1
ATOM 2612 O O . ALA A 1 319 ? 12.310 0.287 -25.151 1.00 96.88 319 ALA A O 1
ATOM 2613 N N . ILE A 1 320 ? 13.668 0.565 -23.393 1.00 96.50 320 ILE A N 1
ATOM 2614 C CA . ILE A 1 320 ? 14.774 -0.244 -23.934 1.00 96.50 320 ILE A CA 1
ATOM 2615 C C . ILE A 1 320 ? 14.346 -1.701 -24.161 1.00 96.50 320 ILE A C 1
ATOM 2617 O O . ILE A 1 320 ? 14.651 -2.268 -25.212 1.00 96.50 320 ILE A O 1
ATOM 2621 N N . GLU A 1 321 ? 13.642 -2.315 -23.208 1.00 94.06 321 GLU A N 1
ATOM 2622 C CA . GLU A 1 321 ? 13.170 -3.700 -23.322 1.00 94.06 321 GLU A CA 1
ATOM 2623 C C . GLU A 1 321 ? 12.166 -3.874 -24.466 1.00 94.06 321 GLU A C 1
ATOM 2625 O O . GLU A 1 321 ? 12.270 -4.836 -25.232 1.00 94.06 321 GLU A O 1
ATOM 2630 N N . ILE A 1 322 ? 11.230 -2.936 -24.631 1.00 94.69 322 ILE A N 1
ATOM 2631 C CA . ILE A 1 322 ? 10.268 -2.974 -25.737 1.00 94.69 322 ILE A CA 1
ATOM 2632 C C . ILE A 1 322 ? 10.984 -2.770 -27.076 1.00 94.69 322 ILE A C 1
ATOM 2634 O O . ILE A 1 322 ? 10.779 -3.561 -27.998 1.00 94.69 322 ILE A O 1
ATOM 2638 N N . LEU A 1 323 ? 11.873 -1.775 -27.180 1.00 95.19 323 LEU A N 1
ATOM 2639 C CA . LEU A 1 323 ? 12.651 -1.502 -28.396 1.00 95.19 323 LEU A CA 1
ATOM 2640 C C . LEU A 1 323 ? 13.509 -2.706 -28.819 1.00 95.19 323 LEU A C 1
ATOM 2642 O O . LEU A 1 323 ? 13.629 -2.986 -30.015 1.00 95.19 323 LEU A O 1
ATOM 2646 N N . CYS A 1 324 ? 14.054 -3.454 -27.852 1.00 92.69 324 CYS A N 1
ATOM 2647 C CA . CYS A 1 324 ? 14.699 -4.745 -28.094 1.00 92.69 324 CYS A CA 1
ATOM 2648 C C . CYS A 1 324 ? 13.725 -5.769 -28.693 1.00 92.69 324 CYS A C 1
ATOM 2650 O O . CYS A 1 324 ? 14.054 -6.383 -29.706 1.00 92.69 324 CYS A O 1
ATOM 2652 N N . LYS A 1 325 ? 12.533 -5.943 -28.101 1.00 91.38 325 LYS A N 1
ATOM 2653 C CA . LYS A 1 325 ? 11.521 -6.909 -28.574 1.00 91.38 325 LYS A CA 1
ATOM 2654 C C . LYS A 1 325 ? 11.049 -6.619 -30.001 1.00 91.38 325 LYS A C 1
ATOM 2656 O O . LYS A 1 325 ? 10.841 -7.557 -30.765 1.00 91.38 325 LYS A O 1
ATOM 2661 N N . ILE A 1 326 ? 10.914 -5.345 -30.374 1.00 90.94 326 ILE A N 1
ATOM 2662 C CA . ILE A 1 326 ? 10.474 -4.929 -31.719 1.00 90.94 326 ILE A CA 1
ATOM 2663 C C . ILE A 1 326 ? 11.634 -4.726 -32.713 1.00 90.94 326 ILE A C 1
ATOM 2665 O O . ILE A 1 326 ? 11.421 -4.219 -33.811 1.00 90.94 326 ILE A O 1
ATOM 2669 N N . ASN A 1 327 ? 12.864 -5.113 -32.351 1.00 90.50 327 ASN A N 1
ATOM 2670 C CA . ASN A 1 327 ? 14.071 -5.000 -33.180 1.00 90.50 327 ASN A CA 1
ATOM 2671 C C . ASN A 1 327 ? 14.416 -3.575 -33.671 1.00 90.50 327 ASN A C 1
ATOM 2673 O O . ASN A 1 327 ? 15.096 -3.410 -34.687 1.00 90.50 327 ASN A O 1
ATOM 2677 N N . ASN A 1 328 ? 14.031 -2.528 -32.935 1.00 91.81 328 ASN A N 1
ATOM 2678 C CA . ASN A 1 328 ? 14.347 -1.138 -33.282 1.00 91.81 328 ASN A CA 1
ATOM 2679 C C . ASN A 1 328 ? 15.678 -0.689 -32.646 1.00 91.81 328 ASN A C 1
ATOM 2681 O O . ASN A 1 328 ? 15.718 0.023 -31.640 1.00 91.81 328 ASN A O 1
ATOM 2685 N N . GLN A 1 329 ? 16.792 -1.128 -33.238 1.00 90.81 329 GLN A N 1
ATOM 2686 C CA . GLN A 1 329 ? 18.133 -0.934 -32.663 1.00 90.81 329 GLN A CA 1
ATOM 2687 C C . GLN A 1 329 ? 18.593 0.531 -32.606 1.00 90.81 329 GLN A C 1
ATOM 2689 O O . GLN A 1 329 ? 19.336 0.895 -31.694 1.00 90.81 329 GLN A O 1
ATOM 2694 N N . ALA A 1 330 ? 18.154 1.377 -33.544 1.00 91.12 330 ALA A N 1
ATOM 2695 C CA . ALA A 1 330 ? 18.547 2.786 -33.583 1.00 91.12 330 ALA A CA 1
ATOM 2696 C C . ALA A 1 330 ? 18.016 3.544 -32.355 1.00 91.12 330 ALA A C 1
ATOM 2698 O O . ALA A 1 330 ? 18.799 4.053 -31.553 1.00 91.12 330 ALA A O 1
ATOM 2699 N N . HIS A 1 331 ? 16.696 3.507 -32.142 1.00 92.62 331 HIS A N 1
ATOM 2700 C CA . HIS A 1 331 ? 16.056 4.162 -30.998 1.00 92.62 331 HIS A CA 1
ATOM 2701 C C . HIS A 1 331 ? 16.502 3.544 -29.671 1.00 92.62 331 HIS A C 1
ATOM 2703 O O . HIS A 1 331 ? 16.706 4.260 -28.691 1.00 92.62 331 HIS A O 1
ATOM 2709 N N . LYS A 1 332 ? 16.727 2.220 -29.638 1.00 94.94 332 LYS A N 1
ATOM 2710 C CA . LYS A 1 332 ? 17.297 1.543 -28.467 1.00 94.94 332 LYS A CA 1
ATOM 2711 C C . LYS A 1 332 ? 18.652 2.147 -28.087 1.00 94.94 332 LYS A C 1
ATOM 2713 O O . LYS A 1 332 ? 18.862 2.471 -26.922 1.00 94.94 332 LYS A O 1
ATOM 2718 N N . SER A 1 333 ? 19.568 2.290 -29.049 1.00 94.31 333 SER A N 1
ATOM 2719 C CA . SER A 1 333 ? 20.904 2.855 -28.807 1.00 94.31 333 SER A CA 1
ATOM 2720 C C . SER A 1 333 ? 20.815 4.258 -28.202 1.00 94.31 333 SER A C 1
ATOM 2722 O O . SER A 1 333 ? 21.527 4.561 -27.243 1.00 94.31 333 SER A O 1
ATOM 2724 N N . ASP A 1 334 ? 19.935 5.104 -28.731 1.00 94.69 334 ASP A N 1
ATOM 2725 C CA . ASP A 1 334 ? 19.789 6.479 -28.251 1.00 94.69 334 ASP A CA 1
ATOM 2726 C C . ASP A 1 334 ? 19.177 6.530 -26.847 1.00 94.69 334 ASP A C 1
ATOM 2728 O O . ASP A 1 334 ? 19.692 7.239 -25.980 1.00 94.69 334 ASP A O 1
ATOM 2732 N N . MET A 1 335 ? 18.177 5.686 -26.575 1.00 96.25 335 MET A N 1
ATOM 2733 C CA . MET A 1 335 ? 17.586 5.549 -25.243 1.00 96.25 335 MET A CA 1
ATOM 2734 C C . MET A 1 335 ? 18.601 5.032 -24.209 1.00 96.25 335 MET A C 1
ATOM 2736 O O . MET A 1 335 ? 18.676 5.565 -23.104 1.00 96.25 335 MET A O 1
ATOM 2740 N N . VAL A 1 336 ? 19.439 4.047 -24.562 1.00 96.56 336 VAL A N 1
ATOM 2741 C CA . VAL A 1 336 ? 20.513 3.541 -23.681 1.00 96.56 336 VAL A CA 1
ATOM 2742 C C . VAL A 1 336 ? 21.543 4.632 -23.384 1.00 96.56 336 VAL A C 1
ATOM 2744 O O . VAL A 1 336 ? 21.950 4.789 -22.231 1.00 96.56 336 VAL A O 1
ATOM 2747 N N . LYS A 1 337 ? 21.970 5.404 -24.393 1.00 96.19 337 LYS A N 1
ATOM 2748 C CA . LYS A 1 337 ? 22.907 6.525 -24.194 1.00 96.19 337 LYS A CA 1
ATOM 2749 C C . LYS A 1 337 ? 22.318 7.580 -23.263 1.00 96.19 337 LYS A C 1
ATOM 2751 O O . LYS A 1 337 ? 23.012 8.030 -22.355 1.00 96.19 337 LYS A O 1
ATOM 2756 N N . LEU A 1 338 ? 21.051 7.942 -23.463 1.00 96.44 338 LEU A N 1
ATOM 2757 C CA . LEU A 1 338 ? 20.354 8.893 -22.604 1.00 96.44 338 LEU A CA 1
ATOM 2758 C C . LEU A 1 338 ? 20.247 8.369 -21.166 1.00 96.44 338 LEU A C 1
ATOM 2760 O O . LEU A 1 338 ? 20.625 9.073 -20.232 1.00 96.44 338 LEU A O 1
ATOM 2764 N N . ALA A 1 339 ? 19.820 7.119 -20.984 1.00 96.56 339 ALA A N 1
ATOM 2765 C CA . ALA A 1 339 ? 19.715 6.489 -19.671 1.00 96.56 339 ALA A CA 1
ATOM 2766 C C . ALA A 1 339 ? 21.070 6.430 -18.941 1.00 96.56 339 ALA A C 1
ATOM 2768 O O . ALA A 1 339 ? 21.131 6.682 -17.740 1.00 96.56 339 ALA A O 1
ATOM 2769 N N . LEU A 1 340 ? 22.170 6.161 -19.655 1.00 96.50 340 LEU A N 1
ATOM 2770 C CA . LEU A 1 340 ? 23.527 6.150 -19.091 1.00 96.50 340 LEU A CA 1
ATOM 2771 C C . LEU A 1 340 ? 24.015 7.532 -18.632 1.00 96.50 340 LEU A C 1
ATOM 2773 O O . LEU A 1 340 ? 24.892 7.588 -17.772 1.00 96.50 340 LEU A O 1
ATOM 2777 N N . ASN A 1 341 ? 23.458 8.631 -19.149 1.00 96.12 341 ASN A N 1
ATOM 2778 C CA . ASN A 1 341 ? 23.771 9.968 -18.633 1.00 96.12 341 ASN A CA 1
ATOM 2779 C C . ASN A 1 341 ? 23.205 10.173 -17.219 1.00 96.12 341 ASN A C 1
ATOM 2781 O O . ASN A 1 341 ? 23.837 10.835 -16.400 1.00 96.12 341 ASN A O 1
ATOM 2785 N N . TYR A 1 342 ? 22.041 9.585 -16.927 1.00 95.50 342 TYR A N 1
ATOM 2786 C CA . TYR A 1 342 ? 21.415 9.632 -15.602 1.00 95.50 342 TYR A CA 1
ATOM 2787 C C . TYR A 1 342 ? 21.925 8.526 -14.668 1.00 95.50 342 TYR A C 1
ATOM 2789 O O . TYR A 1 342 ? 22.050 8.738 -13.464 1.00 95.50 342 TYR A O 1
ATOM 2797 N N . TYR A 1 343 ? 22.252 7.354 -15.219 1.00 95.31 343 TYR A N 1
ATOM 2798 C CA . TYR A 1 343 ? 22.629 6.149 -14.475 1.00 95.31 343 TYR A CA 1
ATOM 2799 C C . TYR A 1 343 ? 23.956 5.554 -14.977 1.00 95.31 343 TYR A C 1
ATOM 2801 O O . TYR A 1 343 ? 23.987 4.421 -15.473 1.00 95.31 343 TYR A O 1
ATOM 2809 N N . PRO A 1 344 ? 25.076 6.292 -14.864 1.00 94.44 344 PRO A N 1
ATOM 2810 C CA . PRO A 1 344 ? 26.358 5.892 -15.450 1.00 94.44 344 PRO A CA 1
ATOM 2811 C C . PRO A 1 344 ? 26.949 4.623 -14.823 1.00 94.44 344 PRO A C 1
ATOM 2813 O O . PRO A 1 344 ? 27.806 3.969 -15.425 1.00 94.44 344 PRO A O 1
ATOM 2816 N N . ASP A 1 345 ? 26.515 4.275 -13.613 1.00 92.81 345 ASP A N 1
ATOM 2817 C CA . ASP A 1 345 ? 26.947 3.123 -12.824 1.00 92.81 345 ASP A CA 1
ATOM 2818 C C . ASP A 1 345 ? 26.142 1.843 -13.100 1.00 92.81 345 ASP A C 1
ATOM 2820 O O . ASP A 1 345 ? 26.494 0.789 -12.574 1.00 92.81 345 ASP A O 1
ATOM 2824 N N . SER A 1 346 ? 25.085 1.903 -13.917 1.00 93.81 346 SER A N 1
ATOM 2825 C CA . SER A 1 346 ? 24.240 0.738 -14.185 1.00 93.81 346 SER A CA 1
ATOM 2826 C C . SER A 1 346 ? 24.963 -0.303 -15.040 1.00 93.81 346 SER A C 1
ATOM 2828 O O . SER A 1 346 ? 25.323 -0.055 -16.196 1.00 93.81 346 SER A O 1
ATOM 2830 N N . ASN A 1 347 ? 25.141 -1.502 -14.486 1.00 91.56 347 ASN A N 1
ATOM 2831 C CA . ASN A 1 347 ? 25.705 -2.633 -15.214 1.00 91.56 347 ASN A CA 1
ATOM 2832 C C . ASN A 1 347 ? 24.710 -3.152 -16.249 1.00 91.56 347 ASN A C 1
ATOM 2834 O O . ASN A 1 347 ? 25.112 -3.451 -17.376 1.00 91.56 347 ASN A O 1
ATOM 2838 N N . TRP A 1 348 ? 23.419 -3.181 -15.903 1.00 93.62 348 TRP A N 1
ATOM 2839 C CA . TRP A 1 348 ? 22.363 -3.575 -16.831 1.00 93.62 348 TRP A CA 1
ATOM 2840 C C . TRP A 1 348 ? 22.380 -2.712 -18.100 1.00 93.62 348 TRP A C 1
ATOM 2842 O O . TRP A 1 348 ? 22.434 -3.252 -19.204 1.00 93.62 348 TRP A O 1
ATOM 2852 N N . LEU A 1 349 ? 22.443 -1.379 -17.975 1.00 94.12 349 LEU A N 1
ATOM 2853 C CA . LEU A 1 349 ? 22.511 -0.493 -19.147 1.00 94.12 349 LEU A CA 1
ATOM 2854 C C . LEU A 1 349 ? 23.780 -0.710 -19.980 1.00 94.12 349 LEU A C 1
ATOM 2856 O O . LEU A 1 349 ? 23.714 -0.708 -21.209 1.00 94.12 349 LEU A O 1
ATOM 2860 N N . ARG A 1 350 ? 24.935 -0.936 -19.339 1.00 92.69 350 ARG A N 1
ATOM 2861 C CA . ARG A 1 350 ? 26.201 -1.207 -20.047 1.00 92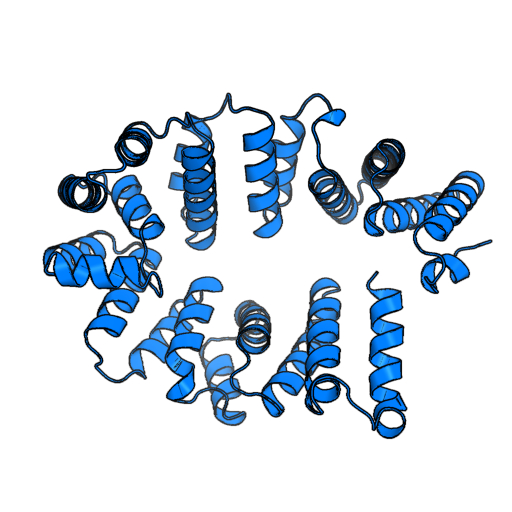.69 350 ARG A CA 1
ATOM 2862 C C . ARG A 1 350 ? 26.155 -2.502 -20.853 1.00 92.69 350 ARG A C 1
ATOM 2864 O O . ARG A 1 350 ? 26.731 -2.540 -21.931 1.00 92.69 350 ARG A O 1
ATOM 2871 N N . GLN A 1 351 ? 25.461 -3.528 -20.365 1.00 90.56 351 GLN A N 1
ATOM 2872 C CA . GLN A 1 351 ? 25.252 -4.785 -21.097 1.00 90.56 351 GLN A CA 1
ATOM 2873 C C . GLN A 1 351 ? 24.304 -4.620 -22.295 1.00 90.56 351 GLN A C 1
ATOM 2875 O O . GLN A 1 351 ? 24.376 -5.391 -23.246 1.00 90.56 351 GLN A O 1
ATOM 2880 N N . HIS A 1 352 ? 23.432 -3.610 -22.263 1.00 87.81 352 HIS A N 1
ATOM 2881 C CA . HIS A 1 352 ? 22.494 -3.296 -23.346 1.00 87.81 352 HIS A CA 1
ATOM 2882 C C . HIS A 1 352 ? 23.030 -2.251 -24.332 1.00 87.81 352 HIS A C 1
ATOM 2884 O O . HIS A 1 352 ? 22.360 -1.949 -25.327 1.00 87.81 352 HIS A O 1
ATOM 2890 N N . LYS A 1 353 ? 24.230 -1.720 -24.077 1.00 78.75 353 LYS A N 1
ATOM 2891 C CA . LYS A 1 353 ? 24.969 -0.853 -24.990 1.00 78.75 353 LYS A CA 1
ATOM 2892 C C . LYS A 1 353 ? 25.502 -1.715 -26.140 1.00 78.75 353 LYS A C 1
ATOM 2894 O O . LYS A 1 353 ? 26.352 -2.568 -25.910 1.00 78.75 353 LYS A O 1
ATOM 2899 N N . CYS A 1 354 ? 24.940 -1.523 -27.334 1.00 57.69 354 CYS A N 1
ATOM 2900 C CA . CYS A 1 354 ? 25.416 -2.167 -28.559 1.00 57.69 354 CYS A CA 1
ATOM 2901 C C . CYS A 1 354 ? 26.841 -1.723 -28.903 1.00 57.69 354 CYS A C 1
ATOM 2903 O O . CYS A 1 354 ? 27.136 -0.512 -28.732 1.00 57.69 354 CYS A O 1
#

Secondary structure (DSSP, 8-state):
-HHHHHHHHHHHHHTGGG----SS-TTHHHHHHHHHHHHHHHHTT-HHHHHHHHHHHHHH-TT-HHHHHHHHHHHTTTS-HHHHHHHHHHTT---TTTHHHHHHHHHHTT-HHHHHHHHTTS---HHHHHHHHHHHHHHTT-HHHHHHHHHHS-HHHHHHHHHH-SSS-HHHHHHHHHHH--HHHHHHHHHHTTT-HHHHHHHHH----SHHHHHHHHHHHHHHHHTT-HHHHHHHHHTTTT--HHHHHHHHHHHHHTT-HHHHHHHHHT--SGGG--HHHHHHHHHHHHHTT-HHHHHHHHHHHHHTT---HHHHHHHHHHHHHTT-HHHHHHHHHHHHHH-TT-HHHHHT--

Sequence (354 aa):
RFDDSKEQLTNLLKMKNKYTNFVKSSDFIELYPYMVLGLIYEKEQDLTKAVSNFAHVLSNNRNDFSATYNLLSILSKSCSTEDILKFMDVHKLSTSENYLNHIKISFIIQNNELAESFINRISDEIKIKTGILLRYSLQKAEYALTTDILNSLSDNDINKILSSGEFFGFIDLFLLYLVTQDEKVFCLIEKILANEKGTIKFLRSTEIKTESDKKIFIALLDRCIKNQWFDLFEKLVLNNENSDNGLNMAIGHMLYNNGFDELALDFYDKIHDVKFLEETAFINIVDILMKRNELQMALDYAICGVELKYTDYRLFKCAIEILCKINNQAHKSDMVKLALNYYPDSNWLRQHKC

Organism: NCBI:txid1195236

pLDDT: mean 91.42, std 6.71, range [57.69, 98.0]

Radius of gyration: 23.88 Å; chains: 1; bounding box: 62×47×63 Å

InterPro domains:
  IPR011990 Tetratricopeptide-like helical domain superfamily [G3DSA:1.25.40.10] (1-352)
  IPR011990 Tetratricopeptide-like helical domain superfamily [SSF48452] (6-327)

Foldseek 3Di:
DLVQLLVVLVVCLVPVVVPPDDPPDPCCNQAVSLLSQLVSCVVVVVNVSNLVSLLSNCLVPLQPLSSVLSNCLSCVVPHDLVVVVVVCVVSVSDDQVCLLSQLLSCLQSVPLVSNVVSLVVHDPPPLSNLLSVLLSCLLVVVLVVNVVSVVVDDLVSVCVSQVVVSRAHPLSLLLSCLVPVDVVSLVSVCVVCVVVVVVNVCSVLVDDDDPVSLVSLLVNLLVCLSSVVVVSNVVSCVSCVVPDLVSLQSNLLSCLVSVVLVVSVVSNVVNPDCLSHDLSSLLSVLVSCVVVVVLVVSLVSLVVCVVNVNLPLSSLVSNLVSCVVVVVVVVNQVSLVVNCVSVVPDPVSVVSND